Protein AF-X1CWC0-F1 (afdb_monomer)

Solvent-accessible surface area (backbone atoms only — not comparable to full-atom values): 15020 Å² total; per-residue (Å²): 133,88,81,89,82,87,87,81,95,70,88,80,83,70,76,87,80,69,76,73,34,83,41,38,43,60,78,59,86,70,45,66,45,82,61,30,49,55,42,41,53,57,59,42,48,73,48,59,38,28,31,38,26,42,34,34,35,55,94,54,24,91,80,70,72,45,39,33,43,36,83,41,98,94,49,79,55,44,32,58,56,33,78,77,30,39,86,63,43,45,42,52,50,57,50,41,47,54,52,53,54,31,54,76,51,73,33,68,41,72,41,32,38,38,36,38,33,52,75,50,65,68,63,40,101,91,36,75,96,42,79,83,44,43,68,62,33,53,46,45,49,46,46,76,57,44,45,76,86,34,44,55,28,43,41,55,32,54,77,47,77,70,47,67,56,27,35,56,79,34,37,36,19,36,35,41,32,39,36,53,76,63,86,48,86,57,55,77,40,91,63,44,54,61,50,50,49,50,48,53,53,48,58,72,66,45,74,80,37,49,54,39,56,42,48,63,84,71,81,94,81,80,75,96,65,90,52,88,86,57,51,55,39,71,90,51,74,69,78,85,64,70,91,46,40,75,58,50,55,66,68,45,65,89,64,108

Secondary structure (DSSP, 8-state):
---------------------SSBGGG---EE-TTGGGS-HHHHHHTTEEEEEEEEE-TTHHHHSS-EE-SBTTB----TTSTT--SS-BHHHHHHHHHHHHHHTTT-SPPEEEEEEE-S-SSSTT--SSTTSHHHHHHHHHHHHS-TTTB--HHHHHHTTT-PPBTTTTTT-EEEEEE--SSSTTTTSTTHHHHHHHHHHHHHH-SS---EEE-----SSS-----TTT---TT------STTHHHHHHHS----

Nearest PDB structures (foldseek):
  7wtl-assembly1_CL  TM=4.388E-01  e=8.281E-01  Saccharomyces cerevisiae
  7d5t-assembly1_RJ  TM=3.670E-01  e=5.635E-01  Saccharomyces cerevisiae S288C
  7d4i-assembly1_RJ  TM=3.670E-01  e=5.635E-01  Saccharomyces cerevisiae S288C
  7mq9-assembly1_SI  TM=3.552E-01  e=2.168E+00  Homo sapiens
  2x0f-assembly1_A  TM=4.419E-01  e=5.676E+00  Geobacillus stearothermophilus

Structure (mmCIF, N/CA/C/O backbone):
data_AF-X1CWC0-F1
#
_entry.id   AF-X1CWC0-F1
#
loop_
_atom_site.group_PDB
_atom_site.id
_atom_site.type_symbol
_atom_site.label_atom_id
_atom_site.label_alt_id
_atom_site.label_comp_id
_atom_site.label_asym_id
_atom_site.label_entity_id
_atom_site.label_seq_id
_atom_site.pdbx_PDB_ins_code
_atom_site.Cartn_x
_atom_site.Cartn_y
_atom_site.Cartn_z
_atom_site.occupancy
_atom_site.B_iso_or_equiv
_atom_site.auth_seq_id
_atom_site.auth_comp_i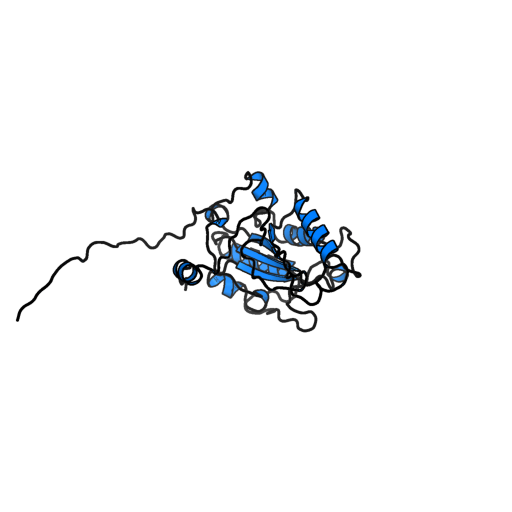d
_atom_site.auth_asym_id
_atom_site.auth_atom_id
_atom_site.pdbx_PDB_model_num
ATOM 1 N N . TYR A 1 1 ? -24.630 -57.799 29.945 1.00 33.66 1 TYR A N 1
ATOM 2 C CA . TYR A 1 1 ? -23.717 -56.648 30.033 1.00 33.66 1 TYR A CA 1
ATOM 3 C C . TYR A 1 1 ? -24.216 -55.625 29.020 1.00 33.66 1 TYR A C 1
ATOM 5 O O . TYR A 1 1 ? -23.945 -55.807 27.847 1.00 33.66 1 TYR A O 1
ATOM 13 N N . ILE A 1 2 ? -25.208 -54.763 29.309 1.00 29.52 2 ILE A N 1
ATOM 14 C CA . ILE A 1 2 ? -25.193 -53.597 30.237 1.00 29.52 2 ILE A CA 1
ATOM 15 C C . ILE A 1 2 ? -23.872 -52.836 30.004 1.00 29.52 2 ILE A C 1
ATOM 17 O O . ILE A 1 2 ? -22.829 -53.422 30.255 1.00 29.52 2 ILE A O 1
ATOM 21 N N . GLU A 1 3 ? -23.839 -51.658 29.371 1.00 27.02 3 GLU A N 1
ATOM 22 C CA . GLU A 1 3 ? -24.457 -50.405 29.834 1.00 27.02 3 GLU A CA 1
ATOM 23 C C . GLU A 1 3 ? -24.885 -49.425 28.726 1.00 27.02 3 GLU A C 1
ATOM 25 O O . GLU A 1 3 ? -24.184 -49.192 27.745 1.00 27.02 3 GLU A O 1
ATOM 30 N N . LYS A 1 4 ? -26.048 -48.803 28.965 1.00 37.16 4 LYS A N 1
ATOM 31 C CA . LYS A 1 4 ? -26.428 -47.476 28.471 1.00 37.16 4 LYS A CA 1
ATOM 32 C C . LYS A 1 4 ? -25.673 -46.426 29.288 1.00 37.16 4 LYS A C 1
ATOM 34 O O . LYS A 1 4 ? -25.770 -46.462 30.509 1.00 37.16 4 LYS A O 1
ATOM 39 N N . LEU A 1 5 ? 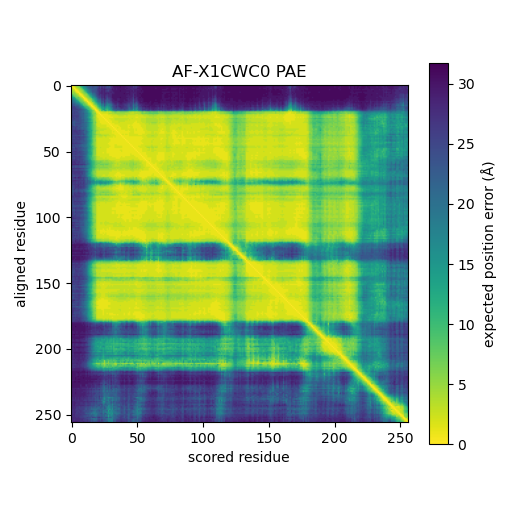-25.110 -45.423 28.620 1.00 29.59 5 LEU A N 1
ATOM 40 C CA . LEU A 1 5 ? -24.940 -44.078 29.172 1.00 29.59 5 LEU A CA 1
ATOM 41 C C . LEU A 1 5 ? -25.423 -43.068 28.124 1.00 29.59 5 LEU A C 1
ATOM 43 O O . LEU A 1 5 ? -24.737 -42.731 27.167 1.00 29.59 5 LEU A O 1
ATOM 47 N N . THR A 1 6 ? -26.671 -42.647 28.297 1.00 35.94 6 THR A N 1
ATOM 48 C CA . THR A 1 6 ? -27.186 -41.341 27.875 1.00 35.94 6 THR A CA 1
ATOM 49 C C . THR A 1 6 ? -26.502 -40.250 28.695 1.00 35.94 6 THR A C 1
ATOM 51 O O . THR A 1 6 ? -26.452 -40.435 29.908 1.00 35.94 6 THR A O 1
ATOM 54 N N . THR A 1 7 ? -26.092 -39.134 28.078 1.00 31.48 7 THR A N 1
ATOM 55 C CA . THR A 1 7 ? -26.542 -37.751 28.387 1.00 31.48 7 THR A CA 1
ATOM 56 C C . THR A 1 7 ? -25.657 -36.672 27.732 1.00 31.48 7 THR A C 1
ATOM 58 O O . THR A 1 7 ? -24.464 -36.867 27.530 1.00 31.48 7 THR A O 1
ATOM 61 N N . TYR A 1 8 ? -26.293 -35.516 27.484 1.00 32.53 8 TYR A N 1
ATOM 62 C CA . TYR A 1 8 ? -25.747 -34.189 27.147 1.00 32.53 8 TYR A CA 1
ATOM 63 C C . TYR A 1 8 ? -25.406 -33.876 25.681 1.00 32.53 8 TYR A C 1
ATOM 65 O O . TYR A 1 8 ? -24.299 -33.468 25.351 1.00 32.53 8 TYR A O 1
ATOM 73 N N . GLU A 1 9 ? -26.426 -33.901 24.819 1.00 33.22 9 GLU A N 1
ATOM 74 C CA . GLU A 1 9 ? -26.537 -32.892 23.756 1.00 33.22 9 GLU A CA 1
ATOM 75 C C . GLU A 1 9 ? -27.179 -31.634 24.361 1.00 33.22 9 GLU A C 1
ATOM 77 O O . GLU A 1 9 ? -28.393 -31.446 24.317 1.00 33.22 9 GLU A O 1
ATOM 82 N N . SER A 1 10 ? -26.369 -30.802 25.016 1.00 35.31 10 SER A N 1
ATOM 83 C CA . SER A 1 10 ? -26.762 -29.449 25.414 1.00 35.31 10 SER A CA 1
ATOM 84 C C . SER A 1 10 ? -26.047 -28.448 24.515 1.00 35.31 10 SER A C 1
ATOM 86 O O . SER A 1 10 ? -24.828 -28.321 24.582 1.00 35.31 10 SER A O 1
ATOM 88 N N . GLU A 1 11 ? -26.837 -27.786 23.673 1.00 41.62 11 GLU A N 1
ATOM 89 C CA . GLU A 1 11 ? -26.695 -26.382 23.275 1.00 41.62 11 GLU A CA 1
ATOM 90 C C . GLU A 1 11 ? -25.263 -25.842 23.150 1.00 41.62 11 GLU A C 1
ATOM 92 O O . GLU A 1 11 ? -24.751 -25.161 24.032 1.00 41.62 11 GLU A O 1
ATOM 97 N N . ILE A 1 12 ? -24.661 -26.035 21.978 1.00 41.16 12 ILE A N 1
ATOM 98 C CA . ILE A 1 12 ? -23.726 -25.044 21.439 1.00 41.16 12 ILE A CA 1
ATOM 99 C C . ILE A 1 12 ? -24.244 -24.662 20.054 1.00 41.16 12 ILE A C 1
ATOM 101 O O . ILE A 1 12 ? -23.707 -25.053 19.021 1.00 41.16 12 ILE A O 1
ATOM 105 N N . SER A 1 13 ? -25.338 -23.896 20.027 1.00 38.41 13 SER A N 1
ATOM 106 C CA . SER A 1 13 ? -25.612 -23.020 18.889 1.00 38.41 13 SER A CA 1
ATOM 107 C C . SER A 1 13 ? -24.738 -21.773 19.043 1.00 38.41 13 SER A C 1
ATOM 109 O O . SER A 1 13 ? -25.221 -20.676 19.330 1.00 38.41 13 SER A O 1
ATOM 111 N N . GLU A 1 14 ? -23.424 -21.933 18.909 1.00 39.78 14 GLU A N 1
ATOM 112 C CA . GLU A 1 14 ? -22.564 -20.777 18.691 1.00 39.78 14 GLU A CA 1
ATOM 113 C C . GLU A 1 14 ? -22.851 -20.275 17.279 1.00 39.78 14 GLU A C 1
ATOM 115 O O . GLU A 1 14 ? -22.466 -20.876 16.277 1.00 39.78 14 GLU A O 1
ATOM 120 N N . ASN A 1 15 ? -23.594 -19.174 17.202 1.00 37.44 15 ASN A N 1
ATOM 121 C CA . ASN A 1 15 ? -23.673 -18.346 16.011 1.00 37.44 15 ASN A CA 1
ATOM 122 C C . ASN A 1 15 ? -22.242 -17.955 15.607 1.00 37.44 15 ASN A C 1
ATOM 124 O O . ASN A 1 15 ? -21.682 -16.984 16.107 1.00 37.44 15 ASN A O 1
ATOM 128 N N . PHE A 1 16 ? -21.636 -18.705 14.684 1.00 39.12 16 PHE A N 1
ATOM 129 C CA . PHE A 1 16 ? -20.283 -18.478 14.156 1.00 39.12 16 PHE A CA 1
ATOM 130 C C . PHE A 1 16 ? -20.164 -17.215 13.268 1.00 39.12 16 PHE A C 1
ATOM 132 O O . PHE A 1 16 ? -19.252 -17.115 12.440 1.00 39.12 16 PHE A O 1
ATOM 139 N N . THR A 1 17 ? -21.035 -16.222 13.447 1.00 44.09 17 THR A N 1
ATOM 140 C CA . THR A 1 17 ? -21.115 -14.983 12.659 1.00 44.09 17 THR A CA 1
ATOM 141 C C . THR A 1 17 ? -20.376 -13.804 13.284 1.00 44.09 17 THR A C 1
ATOM 143 O O . THR A 1 17 ? -20.778 -12.669 13.069 1.00 44.09 17 THR A O 1
ATOM 146 N N . ASP A 1 18 ? -19.299 -14.030 14.035 1.00 47.88 18 ASP A N 1
ATOM 147 C CA . ASP A 1 18 ? -18.553 -12.925 14.643 1.00 47.88 18 ASP A CA 1
ATOM 148 C C . ASP A 1 18 ? -17.174 -12.773 13.994 1.00 47.88 18 ASP A C 1
ATOM 150 O O . ASP A 1 18 ? -16.126 -13.130 14.536 1.00 47.88 18 ASP A O 1
ATOM 154 N N . LEU A 1 19 ? -17.176 -12.258 12.759 1.00 54.31 19 LEU A N 1
ATOM 155 C CA . LEU A 1 19 ? -16.053 -11.429 12.336 1.00 54.31 19 LEU A CA 1
ATOM 156 C C . LEU A 1 19 ? -16.000 -10.299 13.362 1.00 54.31 19 LEU A C 1
ATOM 158 O O . LEU A 1 19 ? -16.943 -9.515 13.443 1.00 54.31 19 LEU A O 1
ATOM 162 N N . ARG A 1 20 ? -14.930 -10.241 14.157 1.00 73.00 20 ARG A N 1
ATOM 163 C CA . ARG A 1 20 ? -14.715 -9.163 15.123 1.00 73.00 20 ARG A CA 1
ATOM 164 C C . ARG A 1 20 ? -14.430 -7.876 14.354 1.00 73.00 20 ARG A C 1
ATOM 166 O O . ARG A 1 20 ? -13.290 -7.470 14.187 1.00 73.00 20 ARG A O 1
ATOM 173 N N . TRP A 1 21 ? -15.475 -7.279 13.808 1.00 86.69 21 TRP A N 1
ATOM 174 C CA . TRP A 1 21 ? -15.420 -5.990 13.136 1.00 86.69 21 TRP A CA 1
ATOM 175 C C . TRP A 1 21 ? -15.269 -4.865 14.163 1.00 86.69 21 TRP A C 1
ATOM 177 O O . TRP A 1 21 ? -14.690 -3.834 13.857 1.00 86.69 21 TRP A O 1
ATOM 187 N N . ASP A 1 22 ? -15.722 -5.089 15.395 1.00 92.00 22 ASP A N 1
ATOM 188 C CA . ASP A 1 22 ? -15.762 -4.077 16.453 1.00 92.00 22 ASP A CA 1
ATOM 189 C C . ASP A 1 22 ? -14.511 -4.058 17.349 1.00 92.00 22 ASP A C 1
ATOM 191 O O . ASP A 1 22 ? -14.461 -3.309 18.320 1.00 92.00 22 ASP A O 1
ATOM 195 N N . ILE A 1 23 ? -13.478 -4.857 17.043 1.00 87.94 23 ILE A N 1
ATOM 196 C CA . ILE A 1 23 ? -12.181 -4.725 17.727 1.00 87.94 23 ILE A CA 1
ATOM 197 C C . ILE A 1 23 ? -11.348 -3.617 17.077 1.00 87.94 23 ILE A C 1
ATOM 199 O O . ILE A 1 23 ? -11.413 -3.452 15.854 1.00 87.94 23 ILE A O 1
ATOM 203 N N . PRO A 1 24 ? -10.521 -2.898 17.856 1.00 91.00 24 PRO A N 1
ATOM 204 C CA . PRO A 1 24 ? -9.524 -1.985 17.313 1.00 91.00 24 PRO A CA 1
ATOM 205 C C . PRO A 1 24 ? -8.611 -2.686 16.303 1.00 91.00 24 PRO A C 1
ATOM 207 O O . PRO A 1 24 ? -8.166 -3.810 16.536 1.00 91.00 24 PRO A O 1
ATOM 210 N N . TYR A 1 25 ? -8.278 -2.007 15.207 1.00 88.69 25 TYR A N 1
ATOM 211 C CA . TYR A 1 25 ? -7.492 -2.575 14.109 1.00 88.69 25 TYR A CA 1
ATOM 212 C C . TYR A 1 25 ? -6.152 -3.178 14.554 1.00 88.69 25 TYR A C 1
ATOM 214 O O . TYR A 1 25 ? -5.796 -4.270 14.122 1.00 88.69 25 TYR A O 1
ATOM 222 N N . HIS A 1 26 ? -5.446 -2.523 15.480 1.00 84.88 26 HIS A N 1
ATOM 223 C CA . HIS A 1 26 ? -4.173 -3.017 16.024 1.00 84.88 26 HIS A CA 1
ATOM 224 C C . HIS A 1 26 ? -4.287 -4.328 16.826 1.00 84.88 26 HIS A C 1
ATOM 226 O O . HIS A 1 26 ? -3.272 -4.943 17.137 1.00 84.88 26 HIS A O 1
ATOM 232 N N . GLN A 1 27 ? -5.505 -4.746 17.186 1.00 84.00 27 GLN A N 1
ATOM 233 C CA . GLN A 1 27 ? -5.792 -6.000 17.893 1.00 84.00 27 GLN A CA 1
ATOM 234 C C . GLN A 1 27 ? -6.318 -7.092 16.952 1.00 84.00 27 GLN A C 1
ATOM 236 O O . GLN A 1 27 ? -6.540 -8.225 17.381 1.00 84.00 27 GLN A O 1
ATOM 241 N N . ALA A 1 28 ? -6.561 -6.757 15.682 1.00 83.81 28 ALA A N 1
ATOM 242 C CA . ALA A 1 28 ? -7.048 -7.687 14.679 1.00 83.81 28 ALA A CA 1
ATOM 243 C C . ALA A 1 28 ? -5.895 -8.442 14.006 1.00 83.81 28 ALA A C 1
ATOM 245 O O . ALA A 1 28 ? -4.794 -7.922 13.836 1.00 83.81 28 ALA A O 1
ATOM 246 N N . PHE A 1 29 ? -6.171 -9.674 13.577 1.00 83.88 29 PHE A N 1
ATOM 247 C CA . PHE A 1 29 ? -5.222 -10.505 12.839 1.00 83.88 29 PHE A CA 1
ATOM 248 C C . PHE A 1 29 ? -5.705 -10.716 11.409 1.00 83.88 29 PHE A C 1
ATOM 250 O O . PHE A 1 29 ? -6.838 -11.139 11.179 1.00 83.88 29 PHE A O 1
ATOM 257 N N . PHE A 1 30 ? -4.809 -10.488 10.453 1.00 83.69 30 PHE A N 1
ATOM 258 C CA . PHE A 1 30 ? -5.082 -10.626 9.028 1.00 83.69 30 PHE A CA 1
ATOM 259 C C . PHE A 1 30 ? -4.106 -11.605 8.375 1.00 83.69 30 PHE A C 1
ATOM 261 O O . PHE A 1 30 ? -2.935 -11.670 8.753 1.00 83.69 30 PHE A O 1
ATOM 268 N N . LYS A 1 31 ? -4.582 -12.354 7.372 1.00 83.81 31 LYS A N 1
ATOM 269 C CA . LYS A 1 31 ? -3.704 -13.128 6.485 1.00 83.81 31 LYS A CA 1
ATOM 270 C C . LYS A 1 31 ? -2.845 -12.156 5.675 1.00 83.81 31 LYS A C 1
ATOM 272 O O . LYS A 1 31 ? -3.381 -11.197 5.108 1.00 83.81 31 LYS A O 1
ATOM 277 N N . THR A 1 32 ? -1.550 -12.435 5.586 1.00 86.75 32 THR A N 1
ATOM 278 C CA . THR A 1 32 ? -0.583 -11.629 4.834 1.00 86.75 32 THR A CA 1
ATOM 279 C C . THR A 1 32 ? 0.101 -12.455 3.744 1.00 86.75 32 THR A C 1
ATOM 281 O O . THR A 1 32 ? 0.117 -13.686 3.809 1.00 86.75 32 THR A O 1
ATOM 284 N N . 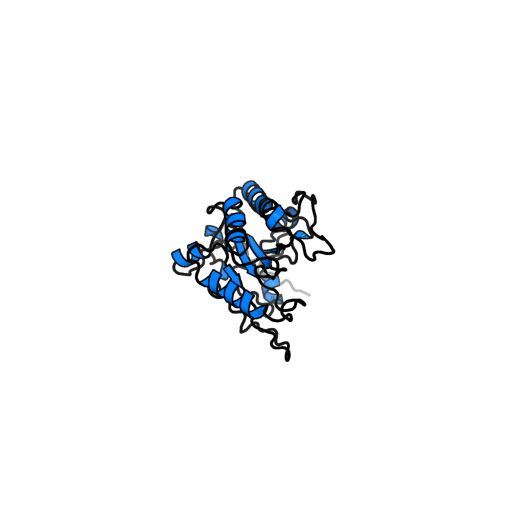SER A 1 33 ? 0.645 -11.788 2.727 1.00 87.31 33 SER A N 1
ATOM 285 C CA . SER A 1 33 ? 1.389 -12.420 1.637 1.00 87.31 33 SER A CA 1
ATOM 286 C C . SER A 1 33 ? 2.670 -11.646 1.335 1.00 87.31 33 SER A C 1
ATOM 288 O O . SER A 1 33 ? 2.649 -10.421 1.253 1.00 87.31 33 SER A O 1
ATOM 290 N N . HIS A 1 34 ? 3.769 -12.381 1.169 1.00 86.62 34 HIS A N 1
ATOM 291 C CA . HIS A 1 34 ? 5.097 -11.838 0.883 1.00 86.62 34 HIS A CA 1
ATOM 292 C C . HIS A 1 34 ? 5.343 -11.762 -0.627 1.00 86.62 34 HIS A C 1
ATOM 294 O O . HIS A 1 34 ? 5.009 -12.716 -1.346 1.00 86.62 34 HIS A O 1
ATOM 300 N N . ASN A 1 35 ? 5.927 -10.656 -1.091 1.00 90.88 35 ASN A N 1
ATOM 301 C CA . ASN A 1 35 ? 6.077 -10.301 -2.508 1.00 90.88 35 ASN A CA 1
ATOM 302 C C . ASN A 1 35 ? 4.760 -10.487 -3.277 1.00 90.88 35 ASN A C 1
ATOM 304 O O . ASN A 1 35 ? 4.690 -11.225 -4.260 1.00 90.88 35 ASN A O 1
ATOM 308 N N . SER A 1 36 ? 3.677 -9.873 -2.796 1.00 95.81 36 SER A N 1
ATOM 309 C CA . SER A 1 36 ? 2.316 -10.166 -3.273 1.00 95.81 36 SER A CA 1
ATOM 310 C C . SER A 1 36 ? 2.138 -9.958 -4.782 1.00 95.81 36 SER A C 1
ATOM 312 O O . SER A 1 36 ? 1.325 -10.647 -5.401 1.00 95.81 36 SER A O 1
ATOM 314 N N . PHE A 1 37 ? 2.916 -9.048 -5.371 1.00 95.75 37 PHE A N 1
ATOM 315 C CA . PHE A 1 37 ? 2.944 -8.710 -6.798 1.00 95.75 37 PHE A CA 1
ATOM 316 C C . PHE A 1 37 ? 3.396 -9.855 -7.722 1.00 95.75 37 PHE A C 1
ATOM 318 O O . PHE A 1 37 ? 3.119 -9.811 -8.920 1.00 95.75 37 PHE A O 1
ATOM 325 N N . ASN A 1 38 ? 4.033 -10.912 -7.203 1.00 95.31 38 ASN A N 1
ATOM 326 C CA . ASN A 1 38 ? 4.429 -12.086 -7.998 1.00 95.31 38 ASN A CA 1
ATOM 327 C C . ASN A 1 38 ? 3.282 -13.081 -8.262 1.00 95.31 38 ASN A C 1
ATOM 329 O O . ASN A 1 38 ? 3.471 -14.121 -8.896 1.00 95.31 38 ASN A O 1
ATOM 333 N N . LYS A 1 39 ? 2.081 -12.783 -7.759 1.00 94.69 39 LYS A N 1
ATOM 334 C CA . LYS A 1 39 ? 0.858 -13.582 -7.898 1.00 94.69 39 LYS A CA 1
ATOM 335 C C . LYS A 1 39 ? -0.313 -12.673 -8.261 1.00 94.69 39 LYS A C 1
ATOM 337 O O . LYS A 1 39 ? -0.234 -11.451 -8.176 1.00 94.69 39 LYS A O 1
ATOM 342 N N . SER A 1 40 ? -1.448 -13.279 -8.603 1.00 96.88 40 SER A N 1
ATOM 343 C CA . SER A 1 40 ? -2.709 -12.543 -8.744 1.00 96.88 40 SER A CA 1
ATOM 344 C C . SER A 1 40 ? -3.104 -11.876 -7.425 1.00 96.88 40 SER A C 1
ATOM 346 O O . SER A 1 40 ? -3.343 -12.554 -6.420 1.00 96.88 40 SER A O 1
ATOM 348 N N . ILE A 1 41 ? -3.218 -10.551 -7.430 1.00 98.06 41 ILE A N 1
ATOM 349 C CA . ILE A 1 41 ? -3.664 -9.770 -6.271 1.00 98.06 41 ILE A CA 1
ATOM 350 C C . ILE A 1 41 ? -5.145 -10.023 -5.997 1.00 98.06 41 ILE A C 1
ATOM 352 O O . ILE A 1 41 ? -5.527 -10.303 -4.861 1.00 98.06 41 ILE A O 1
ATOM 356 N N . ARG A 1 42 ? -5.974 -10.050 -7.047 1.00 97.56 42 ARG A N 1
ATOM 357 C CA . ARG A 1 42 ? -7.411 -10.350 -6.939 1.00 97.56 42 ARG A CA 1
ATOM 358 C C . ARG A 1 42 ? -7.666 -11.711 -6.301 1.00 97.56 42 ARG A C 1
ATOM 360 O O . ARG A 1 42 ? -8.483 -11.810 -5.389 1.00 97.56 42 ARG A O 1
ATOM 367 N N . LYS A 1 43 ? -6.942 -12.761 -6.711 1.00 96.00 43 LYS A N 1
ATOM 368 C CA . LYS A 1 43 ? -7.070 -14.078 -6.065 1.00 96.00 43 LYS A CA 1
ATOM 369 C C . LYS A 1 43 ? -6.681 -14.008 -4.592 1.00 96.00 43 LYS A C 1
ATOM 371 O O . LYS A 1 43 ? -7.419 -14.543 -3.775 1.00 96.00 43 LYS A O 1
ATOM 376 N N . GLN A 1 44 ? -5.583 -13.346 -4.233 1.00 95.31 44 GLN A N 1
ATOM 377 C CA . GLN A 1 44 ? -5.181 -13.204 -2.827 1.00 95.31 44 GLN A CA 1
ATOM 378 C C . GLN A 1 44 ? -6.277 -12.519 -1.993 1.00 95.31 44 GLN A C 1
ATOM 380 O O . GLN A 1 44 ? -6.697 -13.057 -0.966 1.00 95.31 44 GLN A O 1
ATOM 385 N N . LEU A 1 45 ? -6.806 -11.391 -2.472 1.00 95.56 45 LEU A N 1
ATOM 386 C CA . LEU A 1 45 ? -7.865 -10.637 -1.796 1.00 95.56 45 LEU A CA 1
ATOM 387 C C . LEU A 1 45 ? -9.171 -11.442 -1.670 1.00 95.56 45 LEU A C 1
ATOM 389 O O . LEU A 1 45 ? -9.787 -11.447 -0.597 1.00 95.56 45 LEU A O 1
ATOM 393 N N . ASN A 1 46 ? -9.544 -12.190 -2.714 1.00 95.00 46 ASN A N 1
ATOM 394 C CA . ASN A 1 46 ? -10.718 -13.070 -2.720 1.00 95.00 46 ASN A CA 1
ATOM 395 C C . ASN A 1 46 ? -10.601 -14.239 -1.723 1.00 95.00 46 ASN A C 1
ATOM 397 O O . ASN A 1 46 ? -11.618 -14.677 -1.197 1.00 95.00 46 ASN A O 1
ATOM 401 N N . HIS A 1 47 ? -9.386 -14.700 -1.401 1.00 89.12 47 HIS A N 1
ATOM 402 C CA . HIS A 1 47 ? -9.133 -15.732 -0.374 1.00 89.12 47 HIS A CA 1
ATOM 403 C C . HIS A 1 47 ? -8.896 -15.144 1.036 1.00 89.12 47 HIS A C 1
ATOM 405 O O . HIS A 1 47 ? -8.388 -15.807 1.952 1.00 89.12 47 HIS A O 1
ATOM 411 N N . GLY A 1 48 ? -9.247 -13.868 1.228 1.00 86.75 48 GLY A N 1
ATOM 412 C CA . GLY A 1 48 ? -9.210 -13.201 2.526 1.00 86.75 48 GLY A CA 1
ATOM 413 C C . GLY A 1 48 ? -7.830 -12.707 2.962 1.00 86.75 48 GLY A C 1
ATOM 414 O O . GLY A 1 48 ? -7.665 -12.378 4.136 1.00 86.75 48 GLY A O 1
ATOM 415 N N . VAL A 1 49 ? -6.843 -12.636 2.060 1.00 91.50 49 VAL A N 1
ATOM 416 C CA . VAL A 1 49 ? -5.598 -11.898 2.333 1.00 91.50 49 VAL A CA 1
ATOM 417 C C . VAL A 1 49 ? -5.938 -10.419 2.480 1.00 91.50 49 VAL A C 1
ATOM 419 O O . VAL A 1 49 ? -6.696 -9.863 1.683 1.00 91.50 49 VAL A O 1
ATOM 422 N N . ARG A 1 50 ? -5.419 -9.792 3.534 1.00 95.44 50 ARG A N 1
ATOM 423 C CA . ARG A 1 50 ? -5.585 -8.356 3.798 1.00 95.44 50 ARG A CA 1
ATOM 424 C C . ARG A 1 50 ? -4.272 -7.649 4.105 1.00 95.44 50 ARG A C 1
ATOM 426 O O . ARG A 1 50 ? -4.274 -6.433 4.110 1.00 95.44 50 ARG A O 1
ATOM 433 N N . GLY A 1 51 ? -3.165 -8.370 4.286 1.00 93.69 51 GLY A N 1
ATOM 434 C CA . GLY A 1 51 ? -1.821 -7.796 4.194 1.00 93.69 51 GLY A CA 1
ATOM 435 C C . GLY A 1 51 ? -1.168 -8.152 2.863 1.00 93.69 51 GLY A C 1
ATOM 436 O O . GLY A 1 51 ? -0.940 -9.331 2.596 1.00 93.69 51 GLY A O 1
ATOM 437 N N . LEU A 1 52 ? -0.871 -7.151 2.046 1.00 96.44 52 LEU A N 1
ATOM 438 C CA . LEU A 1 52 ? -0.152 -7.292 0.782 1.00 96.44 52 LEU A CA 1
ATOM 439 C C . LEU A 1 52 ? 1.192 -6.579 0.861 1.00 96.44 52 LEU A C 1
ATOM 441 O O . LEU A 1 52 ? 1.344 -5.648 1.642 1.00 96.44 52 LEU A O 1
ATOM 445 N N . GLU A 1 53 ? 2.134 -6.981 0.024 1.00 94.88 53 GLU A N 1
ATOM 446 C CA . GLU A 1 53 ? 3.468 -6.388 -0.060 1.00 94.88 53 GLU A CA 1
ATOM 447 C C . GLU A 1 53 ? 3.815 -6.056 -1.505 1.00 94.88 53 GLU A C 1
ATOM 449 O O . GLU A 1 53 ? 3.700 -6.938 -2.364 1.00 94.88 53 GLU A O 1
ATOM 454 N N . TYR A 1 54 ? 4.234 -4.811 -1.744 1.00 94.81 54 TYR A N 1
ATOM 455 C CA . TYR A 1 54 ? 4.797 -4.318 -2.998 1.00 94.81 54 TYR A CA 1
ATOM 456 C C . TYR A 1 54 ? 6.229 -3.842 -2.783 1.00 94.81 54 TYR A C 1
ATOM 458 O O . TYR A 1 54 ? 6.476 -2.924 -2.004 1.00 94.81 54 TYR A O 1
ATOM 466 N N . ASP A 1 55 ? 7.141 -4.431 -3.543 1.00 91.06 55 ASP A N 1
ATOM 467 C CA . ASP A 1 55 ? 8.515 -3.971 -3.657 1.00 91.06 55 ASP A CA 1
ATOM 468 C C . ASP A 1 55 ? 8.545 -2.898 -4.731 1.00 91.06 55 ASP A C 1
ATOM 470 O O . ASP A 1 55 ? 8.107 -3.151 -5.857 1.00 91.06 55 ASP A O 1
ATOM 474 N N . ILE A 1 56 ? 9.015 -1.704 -4.379 1.00 89.75 56 ILE A N 1
ATOM 475 C CA . ILE A 1 56 ? 9.039 -0.579 -5.305 1.00 89.75 56 ILE A CA 1
ATOM 476 C C . ILE A 1 56 ? 10.451 -0.094 -5.594 1.00 89.75 56 ILE A C 1
ATOM 478 O O . ILE A 1 56 ? 11.335 -0.076 -4.729 1.00 89.75 56 ILE A O 1
ATOM 482 N N . HIS A 1 57 ? 10.602 0.351 -6.831 1.00 86.38 57 HIS A N 1
ATOM 483 C CA . HIS A 1 57 ? 11.824 0.853 -7.419 1.00 86.38 57 HIS A CA 1
ATOM 484 C C . HIS A 1 57 ? 11.601 2.236 -8.024 1.00 86.38 57 HIS A C 1
ATOM 486 O O . HIS A 1 57 ? 10.524 2.535 -8.546 1.00 86.38 57 HIS A O 1
ATOM 492 N N . ASP A 1 58 ? 12.629 3.079 -7.974 1.00 81.62 58 ASP A N 1
ATOM 493 C CA . ASP A 1 58 ? 12.611 4.435 -8.532 1.00 81.62 58 ASP A CA 1
ATOM 494 C C . ASP A 1 58 ? 13.563 4.598 -9.728 1.00 81.62 58 ASP A C 1
ATOM 496 O O . ASP A 1 58 ? 13.738 5.704 -10.235 1.00 81.62 58 ASP A O 1
ATOM 500 N N . ASN A 1 59 ? 14.127 3.498 -10.243 1.00 80.88 59 ASN A N 1
ATOM 501 C CA . ASN A 1 59 ? 15.164 3.517 -11.281 1.00 80.88 59 ASN A CA 1
ATOM 502 C C . ASN A 1 59 ? 14.804 4.354 -12.528 1.00 80.88 59 ASN A C 1
ATOM 504 O O . ASN A 1 59 ? 15.693 4.925 -13.156 1.00 80.88 59 ASN A O 1
ATOM 508 N N . ARG A 1 60 ? 13.516 4.431 -12.893 1.00 85.25 60 ARG A N 1
ATOM 509 C CA . ARG A 1 60 ? 13.008 5.170 -14.065 1.00 85.25 60 ARG A CA 1
ATOM 510 C C . ARG A 1 60 ? 12.114 6.355 -13.709 1.00 85.25 60 ARG A C 1
ATOM 512 O O . ARG A 1 60 ? 11.434 6.909 -14.576 1.00 85.25 60 ARG A O 1
ATOM 519 N N . ILE A 1 61 ? 12.103 6.781 -12.448 1.00 83.06 61 ILE A N 1
ATOM 520 C CA . ILE A 1 61 ? 11.154 7.779 -11.941 1.00 83.06 61 ILE A CA 1
ATOM 521 C C . ILE A 1 61 ? 11.232 9.123 -12.682 1.00 83.06 61 ILE A C 1
ATOM 523 O O . ILE A 1 61 ? 10.223 9.808 -12.814 1.00 83.06 61 ILE A O 1
ATOM 527 N N . GLN A 1 62 ? 12.388 9.498 -13.240 1.00 81.94 62 GLN A N 1
ATOM 528 C CA . GLN A 1 62 ? 12.521 10.730 -14.034 1.00 81.94 62 GLN A CA 1
ATOM 529 C C . GLN A 1 62 ? 11.728 10.667 -15.350 1.00 81.94 62 GLN A C 1
ATOM 531 O O . GLN A 1 62 ? 11.217 11.677 -15.836 1.00 81.94 62 GLN A O 1
ATOM 536 N N . GLU A 1 63 ? 11.611 9.469 -15.920 1.00 87.06 63 GLU A N 1
ATOM 537 C CA . GLU A 1 63 ? 10.994 9.207 -17.218 1.00 87.06 63 GLU A CA 1
ATOM 538 C C . GLU A 1 63 ? 9.492 8.976 -17.067 1.00 87.06 63 GLU A C 1
ATOM 540 O O . GLU A 1 63 ? 8.689 9.591 -17.769 1.00 87.06 63 GLU A O 1
ATOM 545 N N . VAL A 1 64 ? 9.117 8.090 -16.138 1.00 90.31 64 VAL A N 1
ATOM 546 C CA . VAL A 1 64 ? 7.728 7.644 -15.961 1.00 90.31 64 VAL A CA 1
ATOM 547 C C . VAL A 1 64 ? 6.984 8.437 -14.890 1.00 90.31 64 VAL A C 1
ATOM 549 O O . VAL A 1 64 ? 5.758 8.394 -14.841 1.00 90.31 64 VAL A O 1
ATOM 552 N N . LYS A 1 65 ? 7.706 9.209 -14.064 1.00 88.81 65 LYS A N 1
ATOM 553 C CA . LYS A 1 65 ? 7.168 9.969 -12.922 1.00 88.81 65 LYS A CA 1
ATOM 554 C C . LYS A 1 65 ? 6.397 9.088 -11.939 1.00 88.81 65 LYS A C 1
ATOM 556 O O . LYS A 1 65 ? 5.556 9.581 -11.202 1.00 88.81 65 LYS A O 1
ATOM 561 N N . ASP A 1 66 ? 6.683 7.804 -11.891 1.00 92.00 66 ASP A N 1
ATOM 562 C CA . ASP A 1 66 ? 6.034 6.837 -11.014 1.00 92.00 66 ASP A CA 1
ATOM 563 C C . ASP A 1 66 ? 7.095 5.866 -10.490 1.00 92.00 66 ASP A C 1
ATOM 565 O O . ASP A 1 66 ? 8.234 5.862 -10.967 1.00 92.00 66 ASP A O 1
ATOM 569 N N . PHE A 1 67 ? 6.715 5.068 -9.505 1.00 91.12 67 PHE A N 1
ATOM 570 C CA . PHE A 1 67 ? 7.501 3.947 -9.026 1.00 91.12 67 PHE A CA 1
ATOM 571 C C . PHE A 1 67 ? 7.121 2.690 -9.801 1.00 91.12 67 PHE A C 1
ATOM 573 O O . PHE A 1 67 ? 5.986 2.544 -10.254 1.00 91.12 67 PHE A O 1
ATOM 580 N N . GLU A 1 68 ? 8.069 1.773 -9.941 1.00 93.94 68 GLU A N 1
ATOM 581 C CA . GLU A 1 68 ? 7.847 0.485 -10.590 1.00 93.94 68 GLU A CA 1
ATOM 582 C C . GLU A 1 68 ? 7.808 -0.640 -9.543 1.00 93.94 68 GLU A C 1
ATOM 584 O O . GLU A 1 68 ? 8.588 -0.630 -8.594 1.00 93.94 68 GLU A O 1
ATOM 589 N N . VAL A 1 69 ? 6.893 -1.601 -9.701 1.00 95.44 69 VAL A N 1
ATOM 590 C CA . VAL A 1 69 ? 6.661 -2.714 -8.768 1.00 95.44 69 VAL A CA 1
ATOM 591 C C . VAL A 1 69 ? 7.331 -3.990 -9.277 1.00 95.44 69 VAL A C 1
ATOM 593 O O . VAL A 1 69 ? 6.882 -4.562 -10.272 1.00 95.44 69 VAL A O 1
ATOM 596 N N . TYR A 1 70 ? 8.386 -4.451 -8.604 1.00 93.12 70 TYR A N 1
ATOM 597 C CA . TYR A 1 70 ? 9.075 -5.727 -8.858 1.00 93.12 70 TYR A CA 1
ATOM 598 C C . TYR A 1 70 ? 10.116 -6.017 -7.763 1.00 93.12 70 TYR A C 1
ATOM 600 O O . TYR A 1 70 ? 10.471 -5.130 -7.001 1.00 93.12 70 TYR A O 1
ATOM 608 N N . HIS A 1 71 ? 10.640 -7.246 -7.689 1.00 88.38 71 HIS A N 1
ATOM 609 C CA . HIS A 1 71 ? 11.577 -7.639 -6.627 1.00 88.38 71 HIS A CA 1
ATOM 610 C C . HIS A 1 71 ? 13.040 -7.238 -6.893 1.00 88.38 71 HIS A C 1
ATOM 612 O O . HIS A 1 71 ? 13.743 -6.798 -5.981 1.00 88.38 71 HIS A O 1
ATOM 618 N N . LEU A 1 72 ? 13.547 -7.466 -8.116 1.00 82.56 72 LEU A N 1
ATOM 619 C CA . LEU A 1 72 ? 14.941 -7.187 -8.490 1.00 82.56 72 LEU A CA 1
ATOM 620 C C . LEU A 1 72 ? 15.056 -6.583 -9.903 1.00 82.56 72 LEU A C 1
ATOM 622 O O . LEU A 1 72 ? 14.501 -7.150 -10.843 1.00 82.56 72 LEU A O 1
ATOM 626 N N . PRO A 1 73 ? 15.901 -5.553 -10.125 1.00 72.25 73 PRO A N 1
ATOM 627 C CA . PRO A 1 73 ? 16.009 -4.873 -11.427 1.00 72.25 73 PRO A CA 1
ATOM 628 C C . PRO A 1 73 ? 16.416 -5.771 -12.602 1.00 72.25 73 PRO A C 1
ATOM 630 O O . PRO A 1 73 ? 16.106 -5.494 -13.755 1.00 72.25 73 PRO A O 1
ATOM 633 N N . ARG A 1 74 ? 17.139 -6.864 -12.328 1.00 76.38 74 ARG A N 1
ATOM 634 C CA . ARG A 1 74 ? 17.596 -7.814 -13.359 1.00 76.38 74 ARG A CA 1
ATOM 635 C C . ARG A 1 74 ? 16.595 -8.933 -13.647 1.00 76.38 74 ARG A C 1
ATOM 637 O O . ARG A 1 74 ? 16.827 -9.721 -14.560 1.00 76.38 74 ARG A O 1
ATOM 644 N N . HIS A 1 75 ? 15.527 -9.036 -12.860 1.00 79.25 75 HIS A N 1
ATOM 645 C CA . HIS A 1 75 ? 14.513 -10.070 -12.995 1.00 79.25 75 HIS A CA 1
ATOM 646 C C . HIS A 1 75 ? 13.157 -9.523 -12.548 1.00 79.25 75 HIS A C 1
ATOM 648 O O . HIS A 1 75 ? 12.797 -9.619 -11.377 1.00 79.25 75 HIS A O 1
ATOM 654 N N . VAL A 1 76 ? 12.423 -8.947 -13.501 1.00 84.44 76 VAL A N 1
ATOM 655 C CA . VAL A 1 76 ? 11.048 -8.494 -13.280 1.00 84.44 76 VAL A CA 1
ATOM 656 C C . VAL A 1 76 ? 10.162 -9.726 -13.098 1.00 84.44 76 VAL A C 1
ATOM 658 O O . VAL A 1 76 ? 9.887 -10.451 -14.052 1.00 84.44 76 VAL A O 1
ATOM 661 N N . ASP A 1 77 ? 9.755 -9.972 -11.857 1.00 90.75 77 ASP A N 1
ATOM 662 C CA . ASP A 1 77 ? 8.968 -11.125 -11.405 1.00 90.75 77 ASP A CA 1
ATOM 663 C C . ASP A 1 77 ? 7.511 -10.768 -11.069 1.00 90.75 77 ASP A C 1
ATOM 665 O O . ASP A 1 77 ? 6.744 -11.614 -10.602 1.00 90.75 77 ASP A O 1
ATOM 669 N N . ALA A 1 78 ? 7.110 -9.523 -11.335 1.00 94.75 78 ALA A N 1
ATOM 670 C CA . ALA A 1 78 ? 5.725 -9.100 -11.237 1.00 94.75 78 ALA A CA 1
ATOM 671 C C . ALA A 1 78 ? 4.837 -9.919 -12.187 1.00 94.75 78 ALA A C 1
ATOM 673 O O . ALA A 1 78 ? 5.133 -10.094 -13.372 1.00 94.75 78 ALA A O 1
ATOM 674 N N . ALA A 1 79 ? 3.716 -10.417 -11.670 1.00 95.50 79 ALA A N 1
ATOM 675 C CA . ALA A 1 79 ? 2.756 -11.218 -12.420 1.00 95.50 79 ALA A CA 1
ATOM 676 C C . ALA A 1 79 ? 1.847 -10.320 -13.278 1.00 95.50 79 ALA A C 1
ATOM 678 O O . ALA A 1 79 ? 0.661 -10.153 -12.990 1.00 95.50 79 ALA A O 1
ATOM 679 N N . ILE A 1 80 ? 2.422 -9.721 -14.319 1.00 96.38 80 ILE A N 1
ATOM 680 C CA . ILE A 1 80 ? 1.765 -8.778 -15.235 1.00 96.38 80 ILE A CA 1
ATOM 681 C C . ILE A 1 80 ? 0.641 -9.460 -16.022 1.00 96.38 80 ILE A C 1
ATOM 683 O O . ILE A 1 80 ? 0.817 -10.566 -16.532 1.00 96.38 80 ILE A O 1
ATOM 687 N N . ASN A 1 81 ? -0.516 -8.797 -16.137 1.00 95.19 81 ASN A N 1
ATOM 688 C CA . ASN A 1 81 ? -1.731 -9.303 -16.799 1.00 95.19 81 ASN A CA 1
ATOM 689 C C . ASN A 1 81 ? -2.268 -10.648 -16.259 1.00 95.19 81 ASN A C 1
ATOM 691 O O . ASN A 1 81 ? -3.135 -11.270 -16.879 1.00 95.19 81 ASN A O 1
ATOM 695 N N . VAL A 1 82 ? -1.792 -11.117 -15.102 1.00 94.94 82 VAL A N 1
ATOM 696 C CA . VAL A 1 82 ? -2.276 -12.357 -14.483 1.00 94.94 82 VAL A CA 1
ATOM 697 C C . VAL A 1 82 ? -3.544 -12.072 -13.686 1.00 94.94 82 VAL A C 1
ATOM 699 O O . VAL A 1 82 ? -3.511 -11.342 -12.699 1.00 94.94 82 VAL A O 1
ATOM 702 N N . ASP A 1 83 ? -4.664 -12.678 -14.095 1.00 93.25 83 ASP A N 1
ATOM 703 C CA . ASP A 1 83 ? -5.960 -12.610 -13.397 1.00 93.25 83 ASP A CA 1
ATOM 704 C C . ASP A 1 83 ? -6.388 -11.169 -13.024 1.00 93.25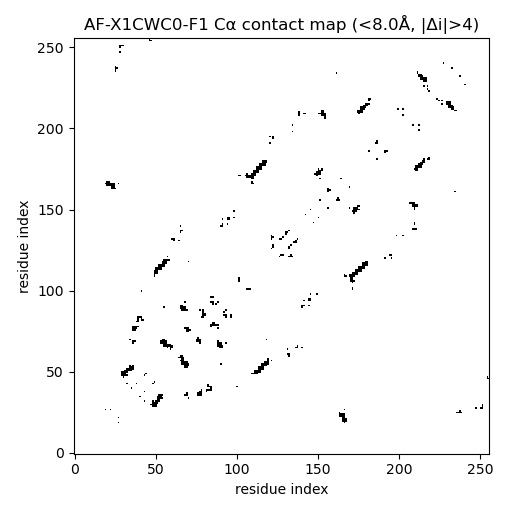 83 ASP A C 1
ATOM 706 O O . ASP A 1 83 ? -6.883 -10.921 -11.921 1.00 93.25 83 ASP A O 1
ATOM 710 N N . GLY A 1 84 ? -6.166 -10.213 -13.932 1.00 91.31 84 GLY A N 1
ATOM 711 C CA . GLY A 1 84 ? -6.528 -8.805 -13.741 1.00 91.31 84 GLY A CA 1
ATOM 712 C C . GLY A 1 84 ? -5.493 -7.952 -13.001 1.00 91.31 84 GLY A C 1
ATOM 713 O O . GLY A 1 84 ? -5.813 -6.821 -12.649 1.00 91.31 84 GLY A O 1
ATOM 714 N N . ASN A 1 85 ? -4.277 -8.457 -12.764 1.00 97.69 85 ASN A N 1
ATOM 715 C CA . ASN A 1 85 ? -3.135 -7.606 -12.418 1.00 97.69 85 ASN A CA 1
ATOM 716 C C . ASN A 1 85 ? -2.823 -6.606 -13.556 1.00 97.69 85 ASN A C 1
ATOM 718 O O . ASN A 1 85 ? -3.145 -6.905 -14.712 1.00 97.69 85 ASN A O 1
ATOM 722 N N . PRO A 1 86 ? -2.168 -5.462 -13.271 1.00 97.81 86 PRO A N 1
ATOM 723 C CA . PRO A 1 86 ? -1.841 -4.462 -14.283 1.00 97.81 86 PRO A CA 1
ATOM 724 C C . PRO A 1 86 ? -0.987 -5.009 -15.426 1.00 97.81 86 PRO A C 1
ATOM 726 O O . PRO A 1 86 ? -0.254 -5.988 -15.267 1.00 97.81 86 PRO A O 1
ATOM 729 N N . GLY A 1 87 ? -1.072 -4.338 -16.577 1.00 97.00 87 GLY A N 1
ATOM 730 C CA . GLY A 1 87 ? -0.273 -4.629 -17.770 1.00 97.00 87 GLY A CA 1
ATOM 731 C C . GLY A 1 87 ? 1.128 -4.011 -17.764 1.00 97.00 87 GLY A C 1
ATOM 732 O O . GLY A 1 87 ? 1.869 -4.190 -18.728 1.00 97.00 87 GLY A O 1
ATOM 733 N N . ASP A 1 88 ? 1.487 -3.304 -16.694 1.00 96.25 88 ASP A N 1
ATOM 734 C CA . ASP A 1 88 ? 2.763 -2.623 -16.508 1.00 96.25 88 ASP A CA 1
ATOM 735 C C . ASP A 1 88 ? 3.196 -2.639 -15.032 1.00 96.25 88 ASP A C 1
ATOM 737 O O . ASP A 1 88 ? 2.539 -3.212 -14.158 1.00 96.25 88 ASP A O 1
ATOM 741 N N . LEU A 1 89 ? 4.359 -2.049 -14.767 1.00 96.69 89 LEU A N 1
ATOM 742 C CA . LEU A 1 89 ? 4.973 -2.023 -13.444 1.00 96.69 89 LEU A CA 1
ATOM 743 C C . LEU A 1 89 ? 4.558 -0.796 -12.628 1.00 96.69 89 LEU A C 1
ATOM 745 O O . LEU A 1 89 ? 4.967 -0.699 -11.480 1.00 96.69 89 LEU A O 1
ATOM 749 N N . LEU A 1 90 ? 3.775 0.134 -13.178 1.00 97.50 90 LEU A N 1
ATOM 750 C CA . LEU A 1 90 ? 3.543 1.434 -12.551 1.00 97.50 90 LEU A CA 1
ATOM 751 C C . LEU A 1 90 ? 2.741 1.273 -11.257 1.00 97.50 90 LEU A C 1
ATOM 753 O O . LEU A 1 90 ? 1.628 0.741 -11.271 1.00 97.50 90 LEU A O 1
ATOM 757 N N . LEU A 1 91 ? 3.288 1.745 -10.135 1.00 97.00 91 LEU A N 1
ATOM 758 C CA . LEU A 1 91 ? 2.680 1.621 -8.810 1.00 97.00 91 LEU A CA 1
ATOM 759 C C . LEU A 1 91 ? 1.244 2.152 -8.800 1.00 97.00 91 LEU A C 1
ATOM 761 O O . LEU A 1 91 ? 0.369 1.508 -8.223 1.00 97.00 91 LEU A O 1
ATOM 765 N N . SER A 1 92 ? 0.974 3.268 -9.480 1.00 97.69 92 SER A N 1
ATOM 766 C CA . SER A 1 92 ? -0.386 3.803 -9.627 1.00 97.69 92 SER A CA 1
ATOM 767 C C . SER A 1 92 ? -1.384 2.773 -10.177 1.00 97.69 92 SER A C 1
ATOM 769 O O . SER A 1 92 ? -2.493 2.639 -9.656 1.00 97.69 92 SER A O 1
ATOM 771 N N . ASN A 1 93 ? -1.006 1.952 -11.155 1.00 98.38 93 ASN A N 1
ATOM 772 C CA . ASN A 1 93 ? -1.893 0.917 -11.689 1.00 98.38 93 ASN A CA 1
ATOM 773 C C . ASN A 1 93 ? -2.085 -0.246 -10.703 1.00 98.38 93 ASN A C 1
ATOM 775 O O . ASN A 1 93 ? -3.190 -0.778 -10.569 1.00 98.38 93 ASN A O 1
ATOM 779 N N . TRP A 1 94 ? -1.045 -0.608 -9.949 1.00 98.56 94 TRP A N 1
ATOM 780 C CA . TRP A 1 94 ? -1.137 -1.618 -8.887 1.00 98.56 94 TRP A CA 1
ATOM 781 C C . TRP A 1 94 ? -1.977 -1.155 -7.687 1.00 98.56 94 TRP A C 1
ATOM 783 O O . TRP A 1 94 ? -2.646 -1.976 -7.057 1.00 98.56 94 TRP A O 1
ATOM 793 N N . LEU A 1 95 ? -1.981 0.143 -7.378 1.00 98.31 95 LEU A N 1
ATOM 794 C CA . LEU A 1 95 ? -2.861 0.754 -6.377 1.00 98.31 95 LEU A CA 1
ATOM 795 C C . LEU A 1 95 ? -4.303 0.871 -6.891 1.00 98.31 95 LEU A C 1
ATOM 797 O O . LEU A 1 95 ? -5.241 0.560 -6.155 1.00 98.31 95 LEU A O 1
ATOM 801 N N . THR A 1 96 ? -4.484 1.238 -8.164 1.00 97.88 96 THR A N 1
ATOM 802 C CA . THR A 1 96 ? -5.798 1.279 -8.829 1.00 97.88 96 THR A CA 1
ATOM 803 C C . THR A 1 96 ? -6.485 -0.081 -8.756 1.00 97.88 96 THR A C 1
ATOM 805 O O . THR A 1 96 ? -7.665 -0.153 -8.434 1.00 97.88 96 THR A O 1
ATOM 808 N N . LEU A 1 97 ? -5.737 -1.177 -8.913 1.00 98.00 97 LEU A N 1
ATOM 809 C CA . LEU A 1 97 ? -6.275 -2.525 -8.736 1.00 98.00 97 LEU A CA 1
ATOM 810 C C . LEU A 1 97 ? -6.894 -2.763 -7.348 1.00 98.00 97 LEU A C 1
ATOM 812 O O . LEU A 1 97 ? -7.933 -3.416 -7.251 1.00 98.00 97 LEU A O 1
ATOM 816 N N . LEU A 1 98 ? -6.268 -2.267 -6.273 1.00 97.88 98 LEU A N 1
ATOM 817 C CA . LEU A 1 98 ? -6.808 -2.411 -4.915 1.00 97.88 98 LEU A CA 1
ATOM 818 C C . LEU A 1 98 ? -8.108 -1.626 -4.759 1.00 97.88 98 LEU A C 1
ATOM 820 O O . LEU A 1 98 ? -9.068 -2.134 -4.179 1.00 97.88 98 LEU A O 1
ATOM 824 N N . LYS A 1 99 ? -8.130 -0.408 -5.308 1.00 96.94 99 LYS A N 1
ATOM 825 C CA . LYS A 1 99 ? -9.308 0.457 -5.333 1.00 96.94 99 LYS A CA 1
ATOM 826 C C . LYS A 1 99 ? -10.460 -0.213 -6.086 1.00 96.94 99 LYS A C 1
ATOM 828 O O . LYS A 1 99 ? -11.538 -0.359 -5.525 1.00 96.94 99 LYS A O 1
ATOM 833 N N . ASP A 1 100 ? -10.215 -0.681 -7.306 1.00 96.94 100 ASP A N 1
ATOM 834 C CA . ASP A 1 100 ? -11.230 -1.313 -8.151 1.00 96.94 100 ASP A CA 1
ATOM 835 C C . ASP A 1 100 ? -11.770 -2.600 -7.520 1.00 96.94 100 ASP A C 1
ATOM 837 O O . ASP A 1 100 ? -12.977 -2.835 -7.506 1.00 96.94 100 ASP A O 1
ATOM 841 N N . TRP A 1 101 ? -10.894 -3.419 -6.931 1.00 97.50 101 TRP A N 1
ATOM 842 C CA . TRP A 1 101 ? -11.332 -4.607 -6.205 1.00 97.50 101 TRP A CA 1
ATOM 843 C C . TRP A 1 101 ? -12.195 -4.250 -4.985 1.00 97.50 101 TRP A C 1
ATOM 845 O O . TRP A 1 101 ? -13.216 -4.895 -4.760 1.00 97.50 101 TRP A O 1
ATOM 855 N N . SER A 1 102 ? -11.818 -3.225 -4.212 1.00 96.88 102 SER A N 1
ATOM 856 C CA . SER A 1 102 ? -12.605 -2.736 -3.068 1.00 96.88 102 SER A CA 1
ATOM 857 C C . SER A 1 102 ? -13.979 -2.217 -3.513 1.00 96.88 102 SER A C 1
ATOM 859 O O . SER A 1 102 ? -14.999 -2.555 -2.907 1.00 96.88 102 SER A O 1
ATOM 861 N N . ASP A 1 103 ? -14.028 -1.484 -4.627 1.00 97.00 103 ASP A N 1
ATOM 862 C CA . ASP A 1 103 ? -15.263 -0.976 -5.230 1.00 97.00 103 ASP A CA 1
ATOM 863 C C . ASP A 1 103 ? -16.215 -2.096 -5.656 1.00 97.00 103 ASP A C 1
ATOM 865 O O . ASP A 1 103 ? -17.413 -2.033 -5.379 1.00 97.00 103 ASP A O 1
ATOM 869 N N . GLU A 1 104 ? -15.695 -3.173 -6.245 1.00 97.00 104 GLU A N 1
ATOM 870 C CA . GLU A 1 104 ? -16.484 -4.367 -6.575 1.00 97.00 104 GLU A CA 1
ATOM 871 C C . GLU A 1 104 ? -17.098 -5.041 -5.335 1.00 97.00 104 GLU A C 1
ATOM 873 O O . GLU A 1 104 ? -18.114 -5.729 -5.444 1.00 97.00 104 GLU A O 1
ATOM 878 N N . GLN A 1 105 ? -16.509 -4.840 -4.150 1.00 95.56 105 GLN A N 1
ATOM 879 C CA . GLN A 1 105 ? -17.059 -5.300 -2.871 1.00 95.56 105 GLN A CA 1
ATOM 880 C C . GLN A 1 105 ? -17.984 -4.265 -2.208 1.00 95.56 105 GLN A C 1
ATOM 882 O O . GLN A 1 105 ? -18.342 -4.428 -1.042 1.00 95.56 105 GLN A O 1
ATOM 887 N N . ASN A 1 106 ? -18.363 -3.192 -2.912 1.00 95.94 106 ASN A N 1
ATOM 888 C CA . ASN A 1 106 ? -19.066 -2.026 -2.366 1.00 95.94 106 ASN A CA 1
ATOM 889 C C . ASN A 1 106 ? -18.346 -1.396 -1.162 1.00 95.94 106 ASN A C 1
ATOM 891 O O . ASN A 1 106 ? -18.994 -0.849 -0.273 1.00 95.94 106 ASN A O 1
ATOM 895 N N . ASN A 1 107 ? -17.014 -1.499 -1.110 1.00 95.19 107 ASN A N 1
ATOM 896 C CA . ASN A 1 107 ? -16.184 -1.031 0.001 1.00 95.19 107 ASN A CA 1
ATOM 897 C C . ASN A 1 107 ? -16.555 -1.643 1.372 1.00 95.19 107 ASN A C 1
ATOM 899 O O . ASN A 1 107 ? -16.217 -1.097 2.419 1.00 95.19 107 ASN A O 1
ATOM 903 N N . GLU A 1 108 ? -17.206 -2.814 1.384 1.00 94.31 108 GLU A N 1
ATOM 904 C CA . GLU A 1 108 ? -17.583 -3.543 2.606 1.00 94.31 108 GLU A CA 1
ATOM 905 C C . GLU A 1 108 ? -16.513 -4.547 3.071 1.00 94.31 108 GLU A C 1
ATOM 907 O O . GLU A 1 108 ? -16.667 -5.223 4.095 1.00 94.31 108 GLU A O 1
ATOM 912 N N . ASN A 1 109 ? -15.406 -4.668 2.336 1.00 94.12 109 ASN A N 1
ATOM 913 C CA . ASN A 1 109 ? -14.276 -5.500 2.729 1.00 94.12 109 ASN A CA 1
ATOM 914 C C . ASN A 1 109 ? -13.562 -4.949 3.970 1.00 94.12 109 ASN A C 1
ATOM 916 O O . ASN A 1 109 ? -13.508 -3.747 4.216 1.00 94.12 109 ASN A O 1
ATOM 920 N N . ALA A 1 110 ? -12.930 -5.854 4.722 1.00 94.88 110 ALA A N 1
ATOM 921 C CA . ALA A 1 110 ? -11.988 -5.472 5.769 1.00 94.88 110 ALA A CA 1
ATOM 922 C C . ALA A 1 110 ? -10.844 -4.620 5.183 1.00 94.88 110 ALA A C 1
ATOM 924 O O . ALA A 1 110 ? -10.511 -4.822 4.003 1.00 94.88 110 ALA A O 1
ATOM 925 N N . PRO A 1 111 ? -10.248 -3.716 5.985 1.00 96.50 111 PRO A N 1
ATOM 926 C CA . PRO A 1 111 ? -9.135 -2.880 5.556 1.00 96.50 111 PRO A CA 1
ATOM 927 C C . PRO A 1 111 ? -7.988 -3.705 4.977 1.00 96.50 111 PRO A C 1
ATOM 929 O O . PRO A 1 111 ? -7.714 -4.815 5.439 1.00 96.50 111 PRO A O 1
ATOM 932 N N . ILE A 1 112 ? -7.315 -3.146 3.976 1.00 97.25 112 ILE A N 1
ATOM 933 C CA . ILE A 1 112 ? -6.123 -3.729 3.358 1.00 97.25 112 ILE A CA 1
ATOM 934 C C . ILE A 1 112 ? -4.896 -3.014 3.922 1.00 97.25 112 ILE A C 1
ATOM 936 O O . ILE A 1 112 ? -4.746 -1.808 3.754 1.00 97.25 112 ILE A O 1
ATOM 940 N N . THR A 1 113 ? -3.993 -3.746 4.563 1.00 96.38 113 THR A N 1
ATOM 941 C CA . THR A 1 113 ? -2.635 -3.274 4.830 1.00 96.38 113 THR A CA 1
ATOM 942 C C . THR A 1 113 ? -1.789 -3.485 3.583 1.00 96.38 113 THR A C 1
ATOM 944 O O . THR A 1 113 ? -1.639 -4.620 3.130 1.00 96.38 113 THR A O 1
ATOM 947 N N . LEU A 1 114 ? -1.210 -2.418 3.045 1.00 96.75 114 LEU A N 1
ATOM 948 C CA . LEU A 1 114 ? -0.207 -2.509 1.993 1.00 96.75 114 LEU A CA 1
ATOM 949 C C . LEU A 1 114 ? 1.161 -2.162 2.574 1.00 96.75 114 LEU A C 1
ATOM 951 O O . LEU A 1 114 ? 1.417 -1.014 2.933 1.00 96.75 114 LEU A O 1
ATOM 955 N N . PHE A 1 115 ? 2.031 -3.158 2.658 1.00 90.06 115 PHE A N 1
ATOM 956 C CA . PHE A 1 115 ? 3.446 -2.974 2.926 1.00 90.06 115 PHE A CA 1
ATOM 957 C C . PHE A 1 115 ? 4.125 -2.540 1.629 1.00 90.06 115 PHE A C 1
ATOM 959 O O . PHE A 1 115 ? 4.020 -3.225 0.615 1.00 90.06 115 PHE A O 1
ATOM 966 N N . ILE A 1 116 ? 4.779 -1.386 1.648 1.00 89.38 116 ILE A N 1
ATOM 967 C CA . ILE A 1 116 ? 5.583 -0.900 0.529 1.00 89.38 116 ILE A CA 1
ATOM 968 C C . ILE A 1 116 ? 7.046 -1.003 0.951 1.00 89.38 116 ILE A C 1
ATOM 970 O O . ILE A 1 116 ? 7.493 -0.224 1.798 1.00 89.38 116 ILE A O 1
ATOM 974 N N . GLU A 1 117 ? 7.769 -1.964 0.374 1.00 83.69 117 GLU A N 1
ATOM 975 C CA . GLU A 1 117 ? 9.205 -2.130 0.589 1.00 83.69 117 GLU A CA 1
ATOM 976 C C . GLU A 1 117 ? 9.981 -1.276 -0.410 1.00 83.69 117 GLU A C 1
ATOM 978 O O . GLU A 1 117 ? 9.856 -1.410 -1.627 1.00 83.69 117 GLU A O 1
ATOM 983 N N . LEU A 1 118 ? 10.832 -0.406 0.121 1.00 76.81 118 LEU A N 1
ATOM 984 C CA . LEU A 1 118 ? 11.709 0.440 -0.679 1.00 76.81 118 LEU A CA 1
ATOM 985 C C . LEU A 1 118 ? 12.992 -0.323 -1.004 1.00 76.81 118 LEU A C 1
ATOM 987 O O . LEU A 1 118 ? 13.842 -0.513 -0.125 1.00 76.81 118 LEU A O 1
ATOM 991 N N . LYS A 1 119 ? 13.129 -0.771 -2.253 1.00 78.25 119 LYS A N 1
ATOM 992 C CA . LYS A 1 119 ? 14.294 -1.559 -2.686 1.00 78.25 119 LYS A CA 1
ATOM 993 C C . LYS A 1 119 ? 15.487 -0.679 -3.026 1.00 78.25 119 LYS A C 1
ATOM 995 O O . LYS A 1 119 ? 16.619 -1.030 -2.684 1.00 78.25 119 LYS A O 1
ATOM 1000 N N . ASP A 1 120 ? 15.222 0.474 -3.626 1.00 69.56 120 ASP A N 1
ATOM 1001 C CA . ASP A 1 120 ? 16.234 1.466 -3.966 1.00 69.56 120 ASP A CA 1
ATOM 1002 C C . ASP A 1 120 ? 16.374 2.521 -2.862 1.00 69.56 120 ASP A C 1
ATOM 1004 O O . ASP A 1 120 ? 15.463 2.782 -2.066 1.00 69.56 120 ASP A O 1
ATOM 1008 N N . CYS A 1 121 ? 17.553 3.136 -2.783 1.00 58.62 121 CYS A N 1
ATOM 1009 C CA . CYS A 1 121 ? 17.706 4.334 -1.976 1.00 58.62 121 CYS A CA 1
ATOM 1010 C C . CYS A 1 121 ? 16.982 5.475 -2.692 1.00 58.62 121 CYS A C 1
ATOM 1012 O O . CYS A 1 121 ? 17.532 6.090 -3.591 1.00 58.62 121 CYS A O 1
ATOM 1014 N N . ILE A 1 122 ? 15.782 5.806 -2.217 1.00 53.31 122 ILE A N 1
ATOM 1015 C CA . ILE A 1 122 ? 14.998 6.956 -2.694 1.00 53.31 122 ILE A CA 1
ATOM 1016 C C . ILE A 1 122 ? 15.788 8.293 -2.630 1.00 53.31 122 ILE A C 1
ATOM 1018 O O . ILE A 1 122 ? 15.425 9.286 -3.261 1.00 53.31 122 ILE A O 1
ATOM 1022 N N . VAL A 1 123 ? 16.878 8.321 -1.855 1.00 46.47 123 VAL A N 1
ATOM 1023 C CA . VAL A 1 123 ? 17.926 9.345 -1.896 1.00 46.47 123 VAL A CA 1
ATOM 1024 C C . VAL A 1 123 ? 19.246 8.646 -2.237 1.00 46.47 123 VAL A C 1
ATOM 1026 O O . VAL A 1 123 ? 19.893 8.083 -1.353 1.00 46.47 123 VAL A O 1
ATOM 1029 N N . ASP A 1 124 ? 19.630 8.632 -3.510 1.00 48.72 124 ASP A N 1
ATOM 1030 C CA . ASP A 1 124 ? 20.894 8.071 -3.992 1.00 48.72 124 ASP A CA 1
ATOM 1031 C C . ASP A 1 124 ? 21.597 9.022 -4.972 1.00 48.72 124 ASP A C 1
ATOM 1033 O O . ASP A 1 124 ? 21.142 10.136 -5.225 1.00 48.72 124 ASP A O 1
ATOM 1037 N N . ALA A 1 125 ? 22.734 8.594 -5.527 1.00 43.81 125 ALA A N 1
ATOM 1038 C CA . ALA A 1 125 ? 23.508 9.391 -6.480 1.00 43.81 125 ALA A CA 1
ATOM 1039 C C . ALA A 1 125 ? 22.735 9.759 -7.766 1.00 43.81 125 ALA A C 1
ATOM 1041 O O . ALA A 1 125 ? 23.201 10.614 -8.518 1.00 43.81 125 ALA A O 1
ATOM 1042 N N . ASN A 1 126 ? 21.582 9.131 -8.028 1.00 45.94 126 ASN A N 1
ATOM 1043 C CA . ASN A 1 126 ? 20.711 9.466 -9.149 1.00 45.94 126 ASN A CA 1
ATOM 1044 C C . ASN A 1 126 ? 19.728 10.599 -8.801 1.00 45.94 126 ASN A C 1
ATOM 1046 O O . ASN A 1 126 ? 19.203 11.234 -9.717 1.00 45.94 126 ASN A O 1
ATOM 1050 N N . ASN A 1 127 ? 19.502 10.883 -7.510 1.00 49.88 127 ASN A N 1
ATOM 1051 C CA . ASN A 1 127 ? 18.425 11.748 -7.032 1.00 49.88 127 ASN A CA 1
ATOM 1052 C C . ASN A 1 127 ? 18.878 12.685 -5.890 1.00 49.88 127 ASN A C 1
ATOM 1054 O O . ASN A 1 127 ? 18.942 12.302 -4.722 1.00 49.88 127 ASN A O 1
ATOM 1058 N N . GLU A 1 128 ? 19.091 13.969 -6.201 1.00 47.81 128 GLU A N 1
ATOM 1059 C CA . GLU A 1 128 ? 19.106 15.023 -5.174 1.00 47.81 128 GLU A CA 1
ATOM 1060 C C . GLU A 1 128 ? 17.708 15.128 -4.516 1.00 47.81 128 GLU A C 1
ATOM 1062 O O . GLU A 1 128 ? 16.705 15.058 -5.242 1.00 47.81 128 GLU A O 1
ATOM 1067 N N . PRO A 1 129 ? 17.589 15.337 -3.183 1.00 50.66 129 PRO A N 1
ATOM 1068 C CA . PRO A 1 129 ? 16.301 15.429 -2.490 1.00 50.66 129 PRO A CA 1
ATOM 1069 C C . PRO A 1 129 ? 15.511 16.670 -2.946 1.00 50.66 129 PRO A C 1
ATOM 1071 O O . PRO A 1 129 ? 15.592 17.750 -2.364 1.00 50.66 129 PRO A O 1
ATOM 1074 N N . SER A 1 130 ? 14.732 16.523 -4.012 1.00 48.31 130 SER A N 1
ATOM 1075 C CA . SER A 1 130 ? 13.880 17.558 -4.607 1.00 48.31 130 SER A CA 1
ATOM 1076 C C . SER A 1 130 ? 12.462 17.021 -4.811 1.00 48.31 130 SER A C 1
ATOM 1078 O O . SER A 1 130 ? 12.239 15.817 -4.757 1.00 48.31 130 SER A O 1
ATOM 1080 N N . GLU A 1 131 ? 11.477 17.897 -5.032 1.00 51.56 131 GLU A N 1
ATOM 1081 C CA . GLU A 1 131 ? 10.043 17.537 -5.066 1.00 51.56 131 GLU A CA 1
ATOM 1082 C C . GLU A 1 131 ? 9.633 16.578 -6.200 1.00 51.56 131 GLU A C 1
ATOM 1084 O O . GLU A 1 131 ? 8.522 16.050 -6.185 1.00 51.56 131 GLU A O 1
ATOM 1089 N N . LEU A 1 132 ? 10.520 16.339 -7.172 1.00 48.88 132 LEU A N 1
ATOM 1090 C CA . LEU A 1 132 ? 10.317 15.364 -8.247 1.00 48.88 132 LEU A CA 1
ATOM 1091 C C . LEU A 1 132 ? 10.563 13.913 -7.813 1.00 48.88 132 LEU A C 1
ATOM 1093 O O . LEU A 1 132 ? 9.999 13.005 -8.422 1.00 48.88 132 LEU A O 1
ATOM 1097 N N . TYR A 1 133 ? 11.357 13.701 -6.765 1.00 59.56 133 TYR A N 1
ATOM 1098 C CA . TYR A 1 133 ? 11.781 12.390 -6.273 1.00 59.56 133 TYR A CA 1
ATOM 1099 C C . TYR A 1 133 ? 11.433 12.282 -4.786 1.00 59.56 133 TYR A C 1
ATOM 1101 O O . TYR A 1 133 ? 10.930 13.233 -4.180 1.00 59.56 133 TYR A O 1
ATOM 1109 N N . GLY A 1 134 ? 11.654 11.135 -4.153 1.00 65.62 134 GLY A N 1
ATOM 1110 C CA . GLY A 1 134 ? 11.439 11.083 -2.709 1.00 65.62 134 GLY A CA 1
ATOM 1111 C C . GLY A 1 134 ? 10.039 10.679 -2.253 1.00 65.62 134 GLY A C 1
ATOM 1112 O O . GLY A 1 134 ? 9.116 10.430 -3.028 1.00 65.62 134 GLY A O 1
ATOM 1113 N N . ILE A 1 135 ? 9.870 10.725 -0.934 1.00 70.75 135 ILE A N 1
ATOM 1114 C CA . ILE A 1 135 ? 8.591 10.537 -0.232 1.00 70.75 135 ILE A CA 1
ATOM 1115 C C . ILE A 1 135 ? 7.497 11.461 -0.720 1.00 70.75 135 ILE A C 1
ATOM 1117 O O . ILE A 1 135 ? 6.355 11.037 -0.813 1.00 70.75 135 ILE A O 1
ATOM 1121 N N . LYS A 1 136 ? 7.831 12.708 -1.066 1.00 74.25 136 LYS A N 1
ATOM 1122 C CA . LYS A 1 136 ? 6.842 13.644 -1.603 1.00 74.25 136 LYS A CA 1
ATOM 1123 C C . LYS A 1 136 ? 6.232 13.109 -2.896 1.00 74.25 136 LYS A C 1
ATOM 1125 O O . LYS A 1 136 ? 5.015 13.145 -3.048 1.00 74.25 136 LYS A O 1
ATOM 1130 N N . ARG A 1 137 ? 7.053 12.562 -3.803 1.00 80.31 137 ARG A N 1
ATOM 1131 C CA . ARG A 1 137 ? 6.545 11.951 -5.034 1.00 80.31 137 ARG A CA 1
ATOM 1132 C C . ARG A 1 137 ? 5.723 10.703 -4.736 1.00 80.31 137 ARG A C 1
ATOM 1134 O O . ARG A 1 137 ? 4.655 10.565 -5.319 1.00 80.31 137 ARG A O 1
ATOM 1141 N N . LEU A 1 138 ? 6.176 9.846 -3.819 1.00 83.06 138 LEU A N 1
ATOM 1142 C CA . LEU A 1 138 ? 5.429 8.653 -3.406 1.00 83.06 138 LEU A CA 1
ATOM 1143 C C . LEU A 1 138 ? 4.067 9.011 -2.795 1.00 83.06 138 LEU A C 1
ATOM 1145 O O . LEU A 1 138 ? 3.054 8.456 -3.205 1.00 83.06 138 LEU A O 1
ATOM 1149 N N . ASN A 1 139 ? 4.025 9.989 -1.887 1.00 82.56 139 ASN A N 1
ATOM 1150 C CA . ASN A 1 139 ? 2.788 10.525 -1.323 1.00 82.56 139 ASN A CA 1
ATOM 1151 C C . ASN A 1 139 ? 1.858 11.044 -2.424 1.00 82.56 139 ASN A C 1
ATOM 1153 O O . ASN A 1 139 ? 0.674 10.728 -2.399 1.00 82.56 139 ASN A O 1
ATOM 1157 N N . ASN A 1 140 ? 2.381 11.790 -3.404 1.00 85.62 140 ASN A N 1
ATOM 1158 C CA . ASN A 1 140 ? 1.575 12.294 -4.517 1.00 85.62 140 ASN A CA 1
ATOM 1159 C C . ASN A 1 140 ? 1.013 11.151 -5.369 1.00 85.62 140 ASN A C 1
ATOM 1161 O O . ASN A 1 140 ? -0.186 11.121 -5.599 1.00 85.62 140 ASN A O 1
ATOM 1165 N N . VAL A 1 141 ? 1.834 10.171 -5.770 1.00 91.06 141 VAL A N 1
ATOM 1166 C CA . VAL A 1 141 ? 1.367 8.983 -6.513 1.00 91.06 141 VAL A CA 1
ATOM 1167 C C . VAL A 1 141 ? 0.252 8.269 -5.750 1.00 91.06 141 VAL A C 1
ATOM 1169 O O . VAL A 1 141 ? -0.777 7.923 -6.332 1.00 91.06 141 VAL A O 1
ATOM 1172 N N . ILE A 1 142 ? 0.437 8.077 -4.443 1.00 91.81 142 ILE A N 1
ATOM 1173 C CA . ILE A 1 142 ? -0.553 7.440 -3.582 1.00 91.81 142 ILE A CA 1
ATOM 1174 C C . ILE A 1 142 ? -1.843 8.265 -3.530 1.00 91.81 142 ILE A C 1
ATOM 1176 O O . ILE A 1 142 ? -2.898 7.689 -3.751 1.00 91.81 142 ILE A O 1
ATOM 1180 N N . LEU A 1 143 ? -1.788 9.573 -3.265 1.00 90.19 143 LEU A N 1
ATOM 1181 C CA . LEU A 1 143 ? -2.977 10.428 -3.114 1.00 90.19 143 LEU A CA 1
ATOM 1182 C C . LEU A 1 143 ? -3.719 10.673 -4.429 1.00 90.19 143 LEU A C 1
ATOM 1184 O O . LEU A 1 143 ? -4.950 10.698 -4.444 1.00 90.19 143 LEU A O 1
ATOM 1188 N N . ASP A 1 144 ? -2.976 10.848 -5.522 1.00 92.31 144 ASP A N 1
ATOM 1189 C CA . ASP A 1 144 ? -3.535 11.046 -6.859 1.00 92.31 144 ASP A CA 1
ATOM 1190 C C . ASP A 1 144 ? -4.282 9.785 -7.322 1.00 92.31 144 ASP A C 1
ATOM 1192 O O . ASP A 1 144 ? -5.290 9.878 -8.023 1.00 92.31 144 ASP A O 1
ATOM 1196 N N . THR A 1 145 ? -3.817 8.603 -6.898 1.00 95.25 145 THR A N 1
ATOM 1197 C CA . THR A 1 145 ? -4.428 7.313 -7.251 1.00 95.25 145 THR A CA 1
ATOM 1198 C C . THR A 1 145 ? -5.532 6.905 -6.275 1.00 95.25 145 THR A C 1
ATOM 1200 O O . THR A 1 145 ? -6.662 6.593 -6.656 1.00 95.25 145 THR A O 1
ATOM 1203 N N . LEU A 1 146 ? -5.197 6.881 -4.989 1.00 91.81 146 LEU A N 1
ATOM 1204 C CA . LEU A 1 146 ? -6.073 6.550 -3.882 1.00 91.81 146 LEU A CA 1
ATOM 1205 C C . LEU A 1 146 ? -6.493 7.866 -3.233 1.00 91.81 146 LEU A C 1
ATOM 1207 O O . LEU A 1 146 ? -5.792 8.426 -2.395 1.00 91.81 146 LEU A O 1
ATOM 1211 N N . SER A 1 147 ? -7.671 8.352 -3.621 1.00 86.12 147 SER A N 1
ATOM 1212 C CA . SER A 1 147 ? -8.312 9.496 -2.967 1.00 86.12 147 SER A CA 1
ATOM 1213 C C . SER A 1 147 ? -8.254 9.364 -1.431 1.00 86.12 147 SER A C 1
ATOM 1215 O O . SER A 1 147 ? -8.320 8.242 -0.917 1.00 86.12 147 SER A O 1
ATOM 1217 N N . PRO A 1 148 ? -8.246 10.476 -0.670 1.00 84.62 148 PRO A N 1
ATOM 1218 C CA . PRO A 1 148 ? -8.305 10.450 0.796 1.00 84.62 148 PRO A CA 1
ATOM 1219 C C . PRO A 1 148 ? -9.445 9.597 1.389 1.00 84.62 148 PRO A C 1
ATOM 1221 O O . PRO A 1 148 ? -9.383 9.186 2.543 1.00 84.62 148 PRO A O 1
ATOM 1224 N N . ASN A 1 149 ? -10.488 9.291 0.610 1.00 86.88 149 ASN A N 1
ATOM 1225 C CA . ASN A 1 149 ? -11.579 8.407 1.025 1.00 86.88 149 ASN A CA 1
ATOM 1226 C C . ASN A 1 149 ? -11.225 6.911 1.018 1.00 86.88 149 ASN A C 1
ATOM 1228 O O . ASN A 1 149 ? -11.932 6.130 1.647 1.00 86.88 149 ASN A O 1
ATOM 1232 N N . TYR A 1 150 ? -10.154 6.508 0.335 1.00 94.19 150 TYR A N 1
ATOM 1233 C CA . TYR A 1 150 ? -9.669 5.126 0.318 1.00 94.19 150 TYR A CA 1
ATOM 1234 C C . TYR A 1 150 ? -8.571 4.880 1.327 1.00 94.19 150 TYR A C 1
ATOM 1236 O O . TYR A 1 150 ? -8.302 3.732 1.640 1.00 94.19 150 TYR A O 1
ATOM 1244 N N . ILE A 1 151 ? -7.930 5.918 1.848 1.00 93.94 151 ILE A N 1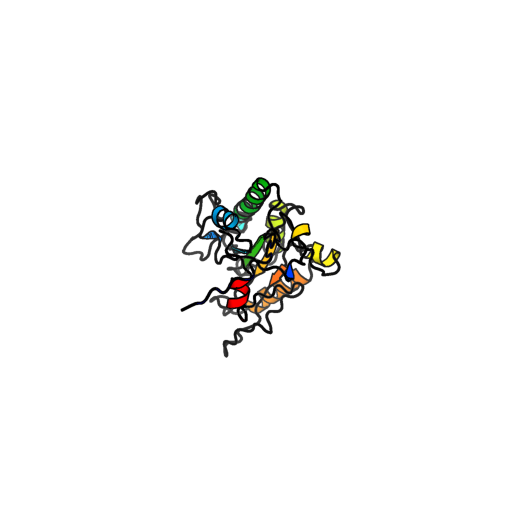
ATOM 1245 C CA . ILE A 1 151 ? -6.787 5.750 2.736 1.00 93.94 151 ILE A CA 1
ATOM 1246 C C . ILE A 1 151 ? -7.224 6.005 4.173 1.00 93.94 151 ILE A C 1
ATOM 1248 O O . ILE A 1 151 ? -8.062 6.868 4.431 1.00 93.94 151 ILE A O 1
ATOM 1252 N N . TYR A 1 152 ? -6.680 5.237 5.110 1.00 94.00 152 TYR A N 1
ATOM 1253 C CA . TYR A 1 152 ? -6.572 5.676 6.496 1.00 94.00 152 TYR A CA 1
ATOM 1254 C C . TYR A 1 152 ? -5.115 6.039 6.751 1.00 94.00 152 TYR A C 1
ATOM 1256 O O . TYR A 1 152 ? -4.247 5.164 6.780 1.00 94.00 152 TYR A O 1
ATOM 1264 N N . SER A 1 153 ? -4.845 7.338 6.834 1.00 87.31 153 SER A N 1
ATOM 1265 C CA . SER A 1 153 ? -3.490 7.881 6.867 1.00 87.31 153 SER A CA 1
ATOM 1266 C C . SER A 1 153 ? -2.955 8.023 8.291 1.00 87.31 153 SER A C 1
ATOM 1268 O O . SER A 1 153 ? -3.694 7.996 9.280 1.00 87.31 153 SER A O 1
ATOM 1270 N N . HIS A 1 154 ? -1.650 8.264 8.413 1.00 81.00 154 HIS A N 1
ATOM 1271 C CA . HIS A 1 154 ? -1.060 8.647 9.694 1.00 81.00 154 HIS A CA 1
ATOM 1272 C C . HIS A 1 154 ? -1.604 9.997 10.207 1.00 81.00 154 HIS A C 1
ATOM 1274 O O . HIS A 1 154 ? -1.749 10.191 11.416 1.00 81.00 154 HIS A O 1
ATOM 1280 N N . SER A 1 155 ? -1.964 10.921 9.307 1.00 79.88 155 SER A N 1
ATOM 1281 C CA . SER A 1 155 ? -2.647 12.166 9.683 1.00 79.88 155 SER A CA 1
ATOM 1282 C C . SER A 1 155 ? -4.001 11.889 10.347 1.00 79.88 155 SER A C 1
ATOM 1284 O O . SER A 1 155 ? -4.291 12.466 11.396 1.00 79.88 155 SER A O 1
ATOM 1286 N N . ASP A 1 156 ? -4.787 10.950 9.813 1.00 87.62 156 ASP A N 1
ATOM 1287 C CA . ASP A 1 156 ? -6.072 10.547 10.404 1.00 87.62 156 ASP A CA 1
ATOM 1288 C C . ASP A 1 156 ? -5.881 9.912 11.782 1.00 87.62 156 ASP A C 1
ATOM 1290 O O . ASP A 1 156 ? -6.574 10.268 12.734 1.00 87.62 156 ASP A O 1
ATOM 1294 N N . PHE A 1 157 ? -4.868 9.054 11.927 1.00 84.94 157 PHE A N 1
ATOM 1295 C CA . PHE A 1 157 ? -4.502 8.468 13.215 1.00 84.94 157 PHE A CA 1
ATOM 1296 C C . PHE A 1 157 ? -4.138 9.514 14.273 1.00 84.94 157 PHE A C 1
ATOM 1298 O O . PHE A 1 157 ? -4.582 9.408 15.416 1.00 84.94 157 PHE A O 1
ATOM 1305 N N . ARG A 1 158 ? -3.391 10.561 13.903 1.00 80.38 158 ARG A N 1
ATOM 1306 C CA . ARG A 1 158 ? -3.087 11.677 14.815 1.00 80.38 158 ARG A CA 1
ATOM 1307 C C . ARG A 1 158 ? -4.326 12.485 15.181 1.00 80.38 158 ARG A C 1
ATOM 1309 O O . ARG A 1 158 ? -4.481 12.835 16.346 1.00 80.38 158 ARG A O 1
ATOM 1316 N N . LYS A 1 159 ? -5.191 12.779 14.204 1.00 85.81 159 LYS A N 1
ATOM 1317 C CA . LYS A 1 159 ? -6.466 13.485 14.429 1.00 85.81 159 LYS A CA 1
ATOM 1318 C C . LYS A 1 159 ? -7.406 12.690 15.334 1.00 85.81 159 LYS A C 1
ATOM 1320 O O . LYS A 1 159 ? -8.230 13.289 16.012 1.00 85.81 159 LYS A O 1
ATOM 1325 N N . ASN A 1 160 ? -7.250 11.369 15.364 1.00 84.69 160 ASN A N 1
ATOM 1326 C CA . ASN A 1 160 ? -7.956 10.462 16.258 1.00 84.69 160 ASN A CA 1
ATOM 1327 C C . ASN A 1 160 ? -7.185 10.183 17.565 1.00 84.69 160 ASN A C 1
ATOM 1329 O O . ASN A 1 160 ? -7.189 9.058 18.061 1.00 84.69 160 ASN A O 1
ATOM 1333 N N . ASP A 1 161 ? -6.453 11.171 18.090 1.00 85.00 161 ASP A N 1
ATOM 1334 C CA . ASP A 1 161 ? -5.703 11.089 19.354 1.00 85.00 161 ASP A CA 1
ATOM 1335 C C . ASP A 1 161 ? -4.756 9.879 19.464 1.00 85.00 161 ASP A C 1
ATOM 1337 O O . ASP A 1 161 ? -4.509 9.330 20.543 1.00 85.00 161 ASP A O 1
ATOM 1341 N N . ASN A 1 162 ? -4.184 9.462 18.331 1.00 82.50 162 ASN A N 1
ATOM 1342 C CA . ASN A 1 162 ? -3.335 8.276 18.217 1.00 82.50 162 ASN A CA 1
ATOM 1343 C C . ASN A 1 162 ? -4.039 6.985 18.678 1.00 82.50 162 ASN A C 1
ATOM 1345 O O . ASN A 1 162 ? -3.406 6.087 19.240 1.00 82.50 162 ASN A O 1
ATOM 1349 N N . GLN A 1 163 ? -5.349 6.884 18.447 1.00 85.88 163 GLN A N 1
ATOM 1350 C CA . GLN A 1 163 ? -6.137 5.677 18.669 1.00 85.88 163 GLN A CA 1
ATOM 1351 C C . GLN A 1 163 ? -6.479 5.005 17.343 1.00 85.88 163 GLN A C 1
ATOM 1353 O O . GLN A 1 163 ? -6.813 5.650 16.348 1.00 85.88 163 GLN A O 1
ATOM 1358 N N . TRP A 1 164 ? -6.400 3.676 17.329 1.00 87.81 164 TRP A N 1
ATOM 1359 C CA . TRP A 1 164 ? -6.818 2.883 16.178 1.00 87.81 164 TRP A CA 1
ATOM 1360 C C . TRP A 1 164 ? -8.336 2.732 16.169 1.00 87.81 164 TRP A C 1
ATOM 1362 O O . TRP A 1 164 ? -8.874 2.220 17.155 1.00 87.81 164 TRP A O 1
ATOM 1372 N N . PRO A 1 165 ? -9.011 3.084 15.063 1.00 94.56 165 PRO A N 1
ATOM 1373 C CA . PRO A 1 165 ? -10.408 2.749 14.873 1.00 94.56 165 PRO A CA 1
ATOM 1374 C C . PRO A 1 165 ? -10.598 1.234 14.847 1.00 94.56 165 PRO A C 1
ATOM 1376 O O . PRO A 1 165 ? -9.652 0.446 14.703 1.00 94.56 165 PRO A O 1
ATOM 1379 N N . THR A 1 166 ? -11.845 0.823 14.974 1.00 95.31 166 THR A N 1
ATOM 1380 C CA . THR A 1 166 ? -12.253 -0.562 14.791 1.00 95.31 166 THR A CA 1
ATOM 1381 C C . THR A 1 166 ? -12.074 -1.012 13.343 1.00 95.31 166 THR A C 1
ATOM 1383 O O . THR A 1 166 ? -12.044 -0.211 12.406 1.00 95.31 166 THR A O 1
ATOM 1386 N N . VAL A 1 167 ? -11.997 -2.325 13.126 1.00 92.44 167 VAL A N 1
ATOM 1387 C CA . VAL A 1 167 ? -11.969 -2.904 11.771 1.00 92.44 167 VAL A CA 1
ATOM 1388 C C . VAL A 1 167 ? -13.202 -2.475 10.955 1.00 92.44 167 VAL A C 1
ATOM 1390 O O . VAL A 1 167 ? -13.101 -2.288 9.745 1.00 92.44 167 VAL A O 1
ATOM 1393 N N . ARG A 1 168 ? -14.358 -2.280 11.607 1.00 95.50 168 ARG A N 1
ATOM 1394 C CA . ARG A 1 168 ? -15.610 -1.808 11.000 1.00 95.50 168 ARG A CA 1
ATOM 1395 C C . ARG A 1 168 ? -15.490 -0.394 10.455 1.00 95.50 168 ARG A C 1
ATOM 1397 O O . ARG A 1 168 ? -15.949 -0.137 9.348 1.00 95.50 168 ARG A O 1
ATOM 1404 N N . GLU A 1 169 ? -14.898 0.505 11.228 1.00 96.06 169 GLU A N 1
ATOM 1405 C CA . GLU A 1 169 ? -14.720 1.910 10.843 1.00 96.06 169 GLU A CA 1
ATOM 1406 C C . GLU A 1 169 ? -13.719 2.067 9.690 1.00 96.06 169 GLU A C 1
ATOM 1408 O O . GLU A 1 169 ? -13.768 3.050 8.956 1.00 96.06 169 GLU A O 1
ATOM 1413 N N . LEU A 1 170 ? -12.849 1.072 9.492 1.00 96.06 170 LEU A N 1
ATOM 1414 C CA . LEU A 1 170 ? -11.840 1.035 8.431 1.00 96.06 170 LEU A CA 1
ATOM 1415 C C . LEU A 1 170 ? -12.259 0.204 7.209 1.00 96.06 170 LEU A C 1
ATOM 1417 O O . LEU A 1 170 ? -11.415 -0.142 6.381 1.00 96.06 170 LEU A O 1
ATOM 1421 N N . LYS A 1 171 ? -13.542 -0.142 7.071 1.00 95.88 171 LYS A N 1
ATOM 1422 C CA . LYS A 1 171 ? -14.050 -0.844 5.884 1.00 95.88 171 LYS A CA 1
ATOM 1423 C C . LYS A 1 171 ? -13.665 -0.132 4.587 1.00 95.88 171 LYS A C 1
ATOM 1425 O O . LYS A 1 171 ? -13.723 1.093 4.503 1.00 95.88 171 LYS A O 1
ATOM 1430 N N . GLY A 1 172 ? -13.221 -0.915 3.604 1.00 95.88 172 GLY A N 1
ATOM 1431 C CA . GLY A 1 172 ? -12.785 -0.417 2.298 1.00 95.88 172 GLY A CA 1
ATOM 1432 C C . GLY A 1 172 ? -11.527 0.460 2.326 1.00 95.88 172 GLY A C 1
ATOM 1433 O O . GLY A 1 172 ? -11.097 0.931 1.277 1.00 95.88 172 GLY A O 1
ATOM 1434 N N . ARG A 1 173 ? -10.915 0.693 3.498 1.00 97.25 173 ARG A N 1
ATOM 1435 C CA . ARG A 1 173 ? -9.716 1.525 3.616 1.00 97.25 173 ARG A CA 1
ATOM 1436 C C . ARG A 1 173 ? -8.449 0.726 3.333 1.00 97.25 173 ARG A C 1
ATOM 1438 O O . ARG A 1 173 ? -8.323 -0.445 3.687 1.00 97.25 173 ARG A O 1
ATOM 1445 N N . VAL A 1 174 ? -7.474 1.408 2.758 1.00 97.31 174 VAL A N 1
ATOM 1446 C CA . VAL A 1 174 ? -6.095 0.974 2.594 1.00 97.31 174 VAL A CA 1
ATOM 1447 C C . VAL A 1 174 ? -5.246 1.687 3.641 1.00 97.31 174 VAL A C 1
ATOM 1449 O O . VAL A 1 174 ? -5.342 2.900 3.831 1.00 97.31 174 VAL A O 1
ATOM 1452 N N . ILE A 1 175 ? -4.412 0.924 4.333 1.00 95.44 175 ILE A N 1
ATOM 1453 C CA . ILE A 1 175 ? -3.444 1.409 5.314 1.00 95.44 175 ILE A CA 1
ATOM 1454 C C . ILE A 1 175 ? -2.070 1.099 4.747 1.00 95.44 175 ILE A C 1
ATOM 1456 O O . ILE A 1 175 ? -1.715 -0.067 4.582 1.00 95.44 175 ILE A O 1
ATOM 1460 N N . ILE A 1 176 ? -1.307 2.138 4.427 1.00 90.50 176 ILE A N 1
ATOM 1461 C CA . ILE A 1 176 ? -0.000 1.981 3.792 1.00 90.50 176 ILE A CA 1
ATOM 1462 C C . ILE A 1 176 ? 1.082 2.023 4.860 1.00 90.50 176 ILE A C 1
ATOM 1464 O O . ILE A 1 176 ? 1.155 2.968 5.647 1.00 90.50 176 ILE A O 1
ATOM 1468 N N . VAL A 1 177 ? 1.922 0.994 4.881 1.00 85.94 177 VAL A N 1
ATOM 1469 C CA . VAL A 1 177 ? 3.061 0.865 5.786 1.00 85.94 177 VAL A CA 1
ATOM 1470 C C . VAL A 1 177 ? 4.328 0.828 4.946 1.00 85.94 177 VAL A C 1
ATOM 1472 O O . VAL A 1 177 ? 4.578 -0.139 4.235 1.00 85.94 177 VAL A O 1
ATOM 1475 N N . LEU A 1 178 ? 5.146 1.870 5.043 1.00 77.56 178 LEU A N 1
ATOM 1476 C CA . LEU A 1 178 ? 6.480 1.868 4.460 1.00 77.56 178 LEU A CA 1
ATOM 1477 C C . LEU A 1 178 ? 7.383 0.970 5.293 1.00 77.56 178 LEU A C 1
ATOM 1479 O O . LEU A 1 178 ? 7.502 1.150 6.510 1.00 77.56 178 LEU A O 1
ATOM 1483 N N . THR A 1 179 ? 8.029 0.025 4.625 1.00 75.38 179 THR A N 1
ATOM 1484 C CA . THR A 1 179 ? 9.029 -0.860 5.207 1.00 75.38 179 THR A CA 1
ATOM 1485 C C . THR A 1 179 ? 10.375 -0.606 4.539 1.00 75.38 179 THR A C 1
ATOM 1487 O O . THR A 1 179 ? 10.473 -0.215 3.374 1.00 75.38 179 THR A O 1
ATOM 1490 N N . SER A 1 180 ? 11.451 -0.803 5.298 1.00 62.41 180 SER A N 1
ATOM 1491 C CA . SER A 1 180 ? 12.792 -0.876 4.721 1.00 62.41 180 SER A CA 1
ATOM 1492 C C . SER A 1 180 ? 13.468 -2.162 5.168 1.00 62.41 180 SER A C 1
ATOM 1494 O O . SER A 1 180 ? 13.591 -2.434 6.366 1.00 62.41 180 SER A O 1
ATOM 1496 N N . TYR A 1 181 ? 13.910 -2.962 4.201 1.00 55.91 181 TYR A N 1
ATOM 1497 C CA . TYR A 1 181 ? 14.734 -4.126 4.481 1.00 55.91 181 TYR A CA 1
ATOM 1498 C C . TYR A 1 181 ? 16.183 -3.690 4.747 1.00 55.91 181 TYR A C 1
ATOM 1500 O O . TYR A 1 181 ? 16.834 -3.045 3.921 1.00 55.91 181 TYR A O 1
ATOM 1508 N N . TRP A 1 182 ? 16.682 -4.051 5.931 1.00 49.72 182 TRP A N 1
ATOM 1509 C CA . TRP A 1 182 ? 18.034 -3.749 6.419 1.00 49.72 182 TRP A CA 1
ATOM 1510 C C . TRP A 1 182 ? 19.102 -4.767 5.988 1.00 49.72 182 TRP A C 1
ATOM 1512 O O . TRP A 1 182 ? 20.289 -4.517 6.160 1.00 49.72 182 TRP A O 1
ATOM 1522 N N . GLY A 1 183 ? 18.711 -5.910 5.414 1.00 40.56 183 GLY A N 1
ATOM 1523 C CA . GLY A 1 183 ? 19.636 -7.012 5.109 1.00 40.56 183 GLY A CA 1
ATOM 1524 C C . GLY A 1 183 ? 20.154 -7.060 3.668 1.00 40.56 183 GLY A C 1
ATOM 1525 O O . GLY A 1 183 ? 20.885 -7.983 3.310 1.00 40.56 183 GLY A O 1
ATOM 1526 N N . GLY A 1 184 ? 19.742 -6.125 2.812 1.00 37.47 184 GLY A N 1
ATOM 1527 C CA . GLY A 1 184 ? 20.157 -6.084 1.414 1.00 37.47 184 GLY A CA 1
ATOM 1528 C C . GLY A 1 184 ? 21.516 -5.409 1.278 1.00 37.47 184 GLY A C 1
ATOM 1529 O O . GLY A 1 184 ? 21.784 -4.439 1.977 1.00 37.47 184 GLY A O 1
ATOM 1530 N N . TYR A 1 185 ? 22.328 -5.889 0.335 1.00 37.44 185 TYR A N 1
ATOM 1531 C CA . TYR A 1 185 ? 23.667 -5.437 -0.104 1.00 37.44 185 TYR A CA 1
ATOM 1532 C C . TYR A 1 185 ? 23.925 -3.901 -0.131 1.00 37.44 185 TYR A C 1
ATOM 1534 O O . TYR A 1 185 ? 25.068 -3.457 -0.210 1.00 37.44 185 TYR A O 1
ATOM 1542 N N . TRP A 1 186 ? 22.865 -3.095 -0.047 1.00 38.66 186 TRP A N 1
ATOM 1543 C CA . TRP A 1 186 ? 22.820 -1.633 -0.088 1.00 38.66 186 TRP A CA 1
ATOM 1544 C C . TRP A 1 186 ? 22.812 -0.942 1.289 1.00 38.66 186 TRP A C 1
ATOM 1546 O O . TRP A 1 186 ? 23.270 0.191 1.401 1.00 38.66 186 TRP A O 1
ATOM 1556 N N . ALA A 1 187 ? 22.356 -1.599 2.364 1.00 41.22 187 ALA A N 1
ATOM 1557 C CA . ALA A 1 187 ? 22.494 -1.059 3.728 1.00 41.22 187 ALA A CA 1
ATOM 1558 C C . ALA A 1 187 ? 23.965 -1.048 4.194 1.00 41.22 187 ALA A C 1
ATOM 1560 O O . ALA A 1 187 ? 24.342 -0.292 5.087 1.00 41.22 187 ALA A O 1
ATOM 1561 N N . SER A 1 188 ? 24.803 -1.865 3.549 1.00 40.91 188 SER A N 1
ATOM 1562 C CA . SER A 1 188 ? 26.248 -1.945 3.762 1.00 40.91 188 SER A CA 1
ATOM 1563 C C . SER A 1 188 ? 27.079 -0.981 2.908 1.00 40.91 188 SER A C 1
ATOM 1565 O O . SER A 1 188 ? 28.291 -0.927 3.105 1.00 40.91 188 SER A O 1
ATOM 1567 N N . SER A 1 189 ? 26.485 -0.236 1.964 1.00 43.22 189 SER A N 1
ATOM 1568 C CA . SER A 1 189 ? 27.218 0.798 1.217 1.00 43.22 189 SER A CA 1
ATOM 1569 C C . SER A 1 189 ? 27.234 2.130 1.974 1.00 43.22 189 SER A C 1
ATOM 1571 O O . SER A 1 189 ? 26.226 2.545 2.549 1.00 43.22 189 SER A O 1
ATOM 1573 N N . GLU A 1 190 ? 28.402 2.778 1.993 1.00 41.12 190 GLU A N 1
ATOM 1574 C CA . GLU A 1 190 ? 28.697 3.996 2.759 1.00 41.12 190 GLU A CA 1
ATOM 1575 C C . GLU A 1 190 ? 27.628 5.090 2.548 1.00 41.12 190 GLU A C 1
ATOM 1577 O O . GLU A 1 190 ? 27.375 5.516 1.426 1.00 41.12 190 GLU A O 1
ATOM 1582 N N . GLY A 1 191 ? 26.976 5.534 3.632 1.00 50.16 191 GLY A N 1
ATOM 1583 C CA . GLY A 1 191 ? 25.971 6.615 3.621 1.00 50.16 191 GLY A CA 1
ATOM 1584 C C . GLY A 1 191 ? 24.504 6.187 3.440 1.00 50.16 191 GLY A C 1
ATOM 1585 O O . GLY A 1 191 ? 23.600 6.999 3.656 1.00 50.16 191 GLY A O 1
ATOM 1586 N N . GLY A 1 192 ? 24.230 4.914 3.125 1.00 53.25 192 GLY A N 1
ATOM 1587 C CA . GLY A 1 192 ? 22.858 4.398 2.982 1.00 53.25 192 GLY A CA 1
ATOM 1588 C C . GLY A 1 192 ? 22.037 4.443 4.279 1.00 53.25 192 GLY A C 1
ATOM 1589 O O . GLY A 1 192 ? 20.821 4.605 4.244 1.00 53.25 192 GLY A O 1
ATOM 1590 N N . PHE A 1 193 ? 22.694 4.349 5.438 1.00 55.28 193 PHE A N 1
ATOM 1591 C CA . PHE A 1 193 ? 22.031 4.444 6.741 1.00 55.28 193 PHE A CA 1
ATOM 1592 C C . PHE A 1 193 ? 21.568 5.870 7.068 1.00 55.28 193 PHE A C 1
ATOM 1594 O O . PHE A 1 193 ? 20.404 6.061 7.411 1.00 55.28 193 PHE A O 1
ATOM 1601 N N . ASP A 1 194 ? 22.444 6.871 6.945 1.00 58.31 194 ASP A N 1
ATOM 1602 C CA . ASP A 1 194 ? 22.131 8.248 7.353 1.00 58.31 194 ASP A CA 1
ATOM 1603 C C . ASP A 1 194 ? 21.071 8.887 6.449 1.00 58.31 194 ASP A C 1
ATOM 1605 O O . ASP A 1 194 ? 20.163 9.557 6.941 1.00 58.31 194 ASP A O 1
ATOM 1609 N N . SER A 1 195 ? 21.124 8.612 5.143 1.00 54.88 195 SER A N 1
ATOM 1610 C CA . SER A 1 195 ? 20.098 9.033 4.179 1.00 54.88 195 SER A CA 1
ATOM 1611 C C . SER A 1 195 ? 18.731 8.413 4.492 1.00 54.88 195 SER A C 1
ATOM 1613 O O . SER A 1 195 ? 17.729 9.128 4.548 1.00 54.88 195 SER A O 1
ATOM 1615 N N . ARG A 1 196 ? 18.678 7.106 4.793 1.00 57.66 196 ARG A N 1
ATOM 1616 C CA . ARG A 1 196 ? 17.447 6.410 5.213 1.00 57.66 196 ARG A CA 1
ATOM 1617 C C . ARG A 1 196 ? 16.946 6.884 6.577 1.00 57.66 196 ARG A C 1
ATOM 1619 O O . ARG A 1 196 ? 15.748 7.070 6.752 1.00 57.66 196 ARG A O 1
ATOM 1626 N N . LEU A 1 197 ? 17.822 7.137 7.544 1.00 59.56 197 LEU A N 1
ATOM 1627 C CA . LEU A 1 197 ? 17.426 7.667 8.850 1.00 59.56 197 LEU A CA 1
ATOM 1628 C C . LEU A 1 197 ? 16.890 9.099 8.730 1.00 59.56 197 LEU A C 1
ATOM 1630 O O . LEU A 1 197 ? 15.870 9.429 9.331 1.00 59.56 197 LEU A O 1
ATOM 1634 N N . GLN A 1 198 ? 17.537 9.951 7.934 1.00 58.66 198 GLN A N 1
ATOM 1635 C CA . GLN A 1 198 ? 17.045 11.293 7.627 1.00 58.66 198 GLN A CA 1
ATOM 1636 C C . GLN A 1 198 ? 15.688 11.234 6.918 1.00 58.66 198 GLN A C 1
ATOM 1638 O O . GLN A 1 198 ? 14.784 11.990 7.264 1.00 58.66 198 GLN A O 1
ATOM 1643 N N . TYR A 1 199 ? 15.522 10.301 5.983 1.00 56.88 199 TYR A N 1
ATOM 1644 C CA . TYR A 1 199 ? 14.268 10.023 5.292 1.00 56.88 199 TYR A CA 1
ATOM 1645 C C . TYR A 1 199 ? 13.145 9.628 6.256 1.00 56.88 199 TYR A C 1
ATOM 1647 O O . TYR A 1 199 ? 12.085 10.256 6.250 1.00 56.88 199 TYR A O 1
ATOM 1655 N N . LEU A 1 200 ? 13.391 8.651 7.135 1.00 58.94 200 LEU A N 1
ATOM 1656 C CA . LEU A 1 200 ? 12.424 8.211 8.143 1.00 58.94 200 LEU A CA 1
ATOM 1657 C C . LEU A 1 200 ? 12.083 9.376 9.080 1.00 58.94 200 LEU A C 1
ATOM 1659 O O . LEU A 1 200 ? 10.914 9.666 9.308 1.00 58.94 200 LEU A O 1
ATOM 1663 N N . ASN A 1 201 ? 13.086 10.125 9.542 1.00 59.75 201 ASN A N 1
ATOM 1664 C CA . ASN A 1 201 ? 12.887 11.306 10.382 1.00 59.75 201 ASN A CA 1
ATOM 1665 C C . ASN A 1 201 ? 12.089 12.419 9.689 1.00 59.75 201 ASN A C 1
ATOM 1667 O O . ASN A 1 201 ? 11.338 13.126 10.358 1.00 59.75 201 ASN A O 1
ATOM 1671 N N . ASN A 1 202 ? 12.235 12.592 8.376 1.00 57.16 202 ASN A N 1
ATOM 1672 C CA . ASN A 1 202 ? 11.454 13.560 7.613 1.00 57.16 202 ASN A CA 1
ATOM 1673 C C . ASN A 1 202 ? 9.991 13.114 7.485 1.00 57.16 202 ASN A C 1
ATOM 1675 O O . ASN A 1 202 ? 9.112 13.931 7.749 1.00 57.16 202 ASN A O 1
ATOM 1679 N N . CYS A 1 203 ? 9.732 11.828 7.215 1.00 54.84 203 CYS A N 1
ATOM 1680 C CA . CYS A 1 203 ? 8.373 11.257 7.241 1.00 54.84 203 CYS A CA 1
ATOM 1681 C C . CYS A 1 203 ? 7.716 11.388 8.628 1.00 54.84 203 CYS A C 1
ATOM 1683 O O . CYS A 1 203 ? 6.513 11.556 8.784 1.00 54.84 203 CYS A O 1
ATOM 1685 N N . LEU A 1 204 ? 8.513 11.307 9.695 1.00 52.59 204 LEU A N 1
ATOM 1686 C CA . LEU A 1 204 ? 8.006 11.464 11.061 1.00 52.59 204 LEU A CA 1
ATOM 1687 C C . LEU A 1 204 ? 7.651 12.919 11.404 1.00 52.59 204 LEU A C 1
ATOM 1689 O O . LEU A 1 204 ? 6.862 13.150 12.327 1.00 52.59 204 LEU A O 1
ATOM 1693 N N . LYS A 1 205 ? 8.233 13.888 10.687 1.00 56.84 205 LYS A N 1
ATOM 1694 C CA . LYS A 1 205 ? 7.980 15.326 10.849 1.00 56.84 205 LYS A CA 1
ATOM 1695 C C . LYS A 1 205 ? 6.858 15.842 9.948 1.00 56.84 205 LYS A C 1
ATOM 1697 O O . LYS A 1 205 ? 6.322 16.902 10.253 1.00 56.84 205 LYS A O 1
ATOM 1702 N N . GLY A 1 206 ? 6.494 15.134 8.878 1.00 58.69 206 GLY A N 1
ATOM 1703 C CA . GLY A 1 206 ? 5.409 15.547 7.994 1.00 58.69 206 GLY A CA 1
ATOM 1704 C C . GLY A 1 206 ? 4.037 15.431 8.664 1.00 58.69 206 GLY A C 1
ATOM 1705 O O . GLY A 1 206 ? 3.628 14.387 9.191 1.00 58.69 206 GLY A O 1
ATOM 1706 N N . GLU A 1 207 ? 3.295 16.536 8.677 1.00 59.62 207 GLU A N 1
ATOM 1707 C CA . GLU A 1 207 ? 1.923 16.590 9.204 1.00 59.62 207 GLU A CA 1
ATOM 1708 C C . GLU A 1 207 ? 0.888 16.020 8.212 1.00 59.62 207 GLU A C 1
ATOM 1710 O O . GLU A 1 207 ? -0.162 15.513 8.625 1.00 59.62 207 GLU A O 1
ATOM 1715 N N . ASP A 1 208 ? 1.260 15.953 6.933 1.00 62.69 208 ASP A N 1
ATOM 1716 C CA . ASP A 1 208 ? 0.405 15.511 5.825 1.00 62.69 208 ASP A CA 1
ATOM 1717 C C . ASP A 1 208 ? 0.814 14.151 5.235 1.00 62.69 208 ASP A C 1
ATOM 1719 O O . ASP A 1 208 ? 0.321 13.748 4.183 1.00 62.69 208 ASP A O 1
ATOM 1723 N N . ASP A 1 209 ? 1.717 13.425 5.900 1.00 67.88 209 ASP A N 1
ATOM 1724 C CA . ASP A 1 209 ? 2.184 12.134 5.399 1.00 67.88 209 ASP A CA 1
ATOM 1725 C C . ASP A 1 209 ? 1.097 11.055 5.450 1.00 67.88 209 ASP A C 1
ATOM 1727 O O . ASP A 1 209 ? 0.377 10.871 6.441 1.00 67.88 209 ASP A O 1
ATOM 1731 N N . VAL A 1 210 ? 1.017 10.318 4.344 1.00 69.62 210 VAL A N 1
ATOM 1732 C CA . VAL A 1 210 ? -0.020 9.317 4.085 1.00 69.62 210 VAL A CA 1
ATOM 1733 C C . VAL A 1 210 ? 0.328 7.978 4.723 1.00 69.62 210 VAL A C 1
ATOM 1735 O O . VAL A 1 210 ? -0.551 7.243 5.171 1.00 69.62 210 VAL A O 1
ATOM 1738 N N . CYS A 1 211 ? 1.621 7.673 4.788 1.00 68.44 211 CYS A N 1
ATOM 1739 C CA . CYS A 1 211 ? 2.116 6.368 5.180 1.00 68.44 211 CYS A CA 1
ATOM 1740 C C . CYS A 1 211 ? 2.416 6.275 6.678 1.00 68.44 211 CYS A C 1
ATOM 1742 O O . CYS A 1 211 ? 2.959 7.194 7.291 1.00 68.44 211 CYS A O 1
ATOM 1744 N N . PHE A 1 212 ? 2.157 5.100 7.244 1.00 70.00 212 PHE A N 1
ATOM 1745 C CA . PHE A 1 212 ? 2.823 4.647 8.460 1.00 70.00 212 PHE A CA 1
ATOM 1746 C C . PHE A 1 212 ? 4.225 4.153 8.110 1.00 70.00 212 PHE A C 1
ATOM 1748 O O . PHE A 1 212 ? 4.503 3.800 6.965 1.00 70.00 212 PHE A O 1
ATOM 1755 N N . VAL A 1 213 ? 5.113 4.098 9.097 1.00 66.19 213 VAL A N 1
ATOM 1756 C CA . VAL A 1 213 ? 6.506 3.702 8.885 1.00 66.19 213 VAL A CA 1
ATOM 1757 C C . VAL A 1 213 ? 6.876 2.601 9.873 1.00 66.19 213 VAL A C 1
ATOM 1759 O O . VAL A 1 213 ? 6.636 2.731 11.073 1.00 66.19 213 VAL A O 1
ATOM 1762 N N . SER A 1 214 ? 7.466 1.519 9.368 1.00 63.50 214 SER A N 1
ATOM 1763 C CA . SER A 1 214 ? 8.026 0.432 10.168 1.00 63.50 214 SER A CA 1
ATOM 1764 C C . SER A 1 214 ? 9.476 0.182 9.760 1.00 63.50 214 SER A C 1
ATOM 1766 O O . SER A 1 214 ? 9.796 0.066 8.576 1.00 63.50 214 SER A O 1
ATOM 1768 N N . TRP A 1 215 ? 10.373 0.104 10.742 1.00 53.88 215 TRP A N 1
ATOM 1769 C CA . TRP A 1 215 ? 11.771 -0.244 10.512 1.00 53.88 215 TRP A CA 1
ATOM 1770 C C . TRP A 1 215 ? 12.297 -1.163 11.610 1.00 53.88 215 TRP A C 1
ATOM 1772 O O . TRP A 1 215 ? 11.817 -1.166 12.746 1.00 53.88 215 TRP A O 1
ATOM 1782 N N . ILE A 1 216 ? 13.312 -1.944 11.250 1.00 49.09 216 ILE A N 1
ATOM 1783 C CA . ILE A 1 216 ? 14.038 -2.817 12.166 1.00 49.09 216 ILE A CA 1
ATOM 1784 C C . ILE A 1 216 ? 15.411 -2.187 12.376 1.00 49.09 216 ILE A C 1
ATOM 1786 O O . ILE A 1 216 ? 16.209 -2.113 11.449 1.00 49.09 216 ILE A O 1
ATOM 1790 N N . GLU A 1 217 ? 15.683 -1.701 13.583 1.00 42.75 217 GLU A N 1
ATOM 1791 C CA . GLU A 1 217 ? 17.006 -1.200 13.956 1.00 42.75 217 GLU A CA 1
ATOM 1792 C C . GLU A 1 217 ? 17.899 -2.380 14.373 1.00 42.75 217 GLU A C 1
ATOM 1794 O O . GLU A 1 217 ? 18.034 -2.679 15.557 1.00 42.75 217 GLU A O 1
ATOM 1799 N N . GLU A 1 218 ? 18.472 -3.100 13.402 1.00 44.66 218 GLU A N 1
ATOM 1800 C CA . GLU A 1 218 ? 19.585 -4.022 13.659 1.00 44.66 218 GLU A CA 1
ATOM 1801 C C . GLU A 1 218 ? 20.336 -4.403 12.369 1.00 44.66 218 GLU A C 1
ATOM 1803 O O . GLU A 1 218 ? 19.804 -5.154 11.560 1.00 44.66 218 GLU A O 1
ATOM 1808 N N . ASP A 1 219 ? 21.558 -3.882 12.171 1.00 40.31 219 ASP A N 1
ATOM 1809 C CA . ASP A 1 219 ? 22.777 -4.691 11.952 1.00 40.31 219 ASP A CA 1
ATOM 1810 C C . ASP A 1 219 ? 24.033 -3.784 11.872 1.00 40.31 219 ASP A C 1
ATOM 1812 O O . ASP A 1 219 ? 24.513 -3.422 10.800 1.00 40.31 219 ASP A O 1
ATOM 1816 N N . LYS A 1 220 ? 24.633 -3.426 13.021 1.00 41.56 220 LYS A N 1
ATOM 1817 C CA . LYS A 1 220 ? 26.057 -3.009 13.072 1.00 41.56 220 LYS A CA 1
ATOM 1818 C C . LYS A 1 220 ? 26.987 -4.235 13.118 1.00 41.56 220 LYS A C 1
ATOM 1820 O O . LYS A 1 220 ? 27.972 -4.263 13.855 1.00 41.56 220 LYS A O 1
ATOM 1825 N N . GLY A 1 221 ? 26.662 -5.273 12.352 1.00 36.56 221 GLY A N 1
ATOM 1826 C CA . GLY A 1 221 ? 27.602 -6.257 11.836 1.00 36.56 221 GLY A CA 1
ATOM 1827 C C . GLY A 1 221 ? 28.200 -7.263 12.814 1.00 36.56 221 GLY A C 1
ATOM 1828 O O . GLY A 1 221 ? 29.258 -7.797 12.482 1.00 36.56 221 GLY A O 1
ATOM 1829 N N . LYS A 1 222 ? 27.607 -7.570 13.982 1.00 35.00 222 LYS A N 1
ATOM 1830 C CA . LYS A 1 222 ? 28.166 -8.657 14.826 1.00 35.00 222 LYS A CA 1
ATOM 1831 C C . LYS A 1 222 ? 27.235 -9.663 15.493 1.00 35.00 222 LYS A C 1
ATOM 1833 O O . LYS A 1 222 ? 27.758 -10.712 15.856 1.00 35.00 222 LYS A O 1
ATOM 1838 N N . GLN A 1 223 ? 25.924 -9.477 15.619 1.00 35.25 223 GLN A N 1
ATOM 1839 C CA . GLN A 1 223 ? 25.056 -10.542 16.150 1.00 35.25 223 GLN A CA 1
ATOM 1840 C C . GLN A 1 223 ? 23.649 -10.430 15.568 1.00 35.25 223 GLN A C 1
ATOM 1842 O O . GLN A 1 223 ? 22.989 -9.421 15.762 1.00 35.25 223 GLN A O 1
ATOM 1847 N N . LYS A 1 224 ? 23.192 -11.491 14.887 1.00 36.84 224 LYS A N 1
ATOM 1848 C CA 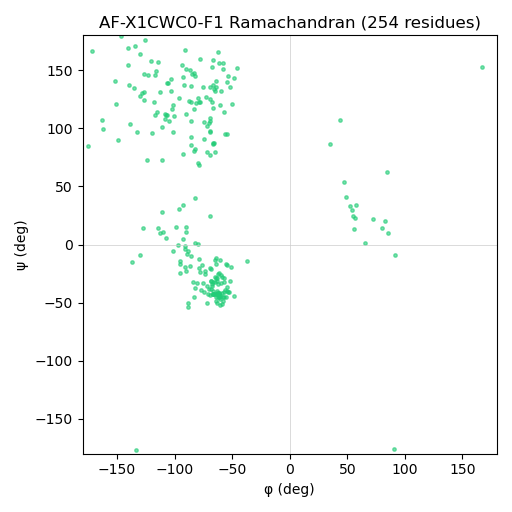. LYS A 1 224 ? 21.788 -11.669 14.499 1.00 36.84 224 LYS A CA 1
ATOM 1849 C C . LYS A 1 224 ? 20.967 -11.927 15.762 1.00 36.84 224 LYS A C 1
ATOM 1851 O O . LYS A 1 224 ? 20.911 -13.068 16.224 1.00 36.84 224 LYS A O 1
ATOM 1856 N N . LEU A 1 225 ? 20.330 -10.902 16.312 1.00 29.86 225 LEU A N 1
ATOM 1857 C CA . LEU A 1 225 ? 19.317 -11.056 17.347 1.00 29.86 225 LEU A CA 1
ATOM 1858 C C . LEU A 1 225 ? 17.982 -10.676 16.715 1.00 29.86 225 LEU A C 1
ATOM 1860 O O . LEU A 1 225 ? 17.655 -9.518 16.570 1.00 29.86 225 LEU A O 1
ATOM 1864 N N . PHE A 1 226 ? 17.160 -11.653 16.328 1.00 34.78 226 PHE A N 1
ATOM 1865 C CA . PHE A 1 226 ? 15.809 -11.373 15.821 1.00 34.78 226 PHE A CA 1
ATOM 1866 C C . PHE A 1 226 ? 15.010 -10.549 16.860 1.00 34.78 226 PHE A C 1
ATOM 1868 O O . PHE A 1 226 ? 14.448 -11.086 17.819 1.00 34.78 226 PHE A O 1
ATOM 1875 N N . MET A 1 227 ? 15.007 -9.222 16.709 1.00 36.88 227 MET A N 1
ATOM 1876 C CA . MET A 1 227 ? 14.581 -8.290 17.747 1.00 36.88 227 MET A CA 1
ATOM 1877 C C . MET A 1 227 ? 13.107 -7.941 17.610 1.00 36.88 227 MET A C 1
ATOM 1879 O O . MET A 1 227 ? 12.716 -6.831 17.265 1.00 36.88 227 MET A O 1
ATOM 1883 N N . LYS A 1 228 ? 12.271 -8.878 18.060 1.00 33.44 228 LYS A N 1
ATOM 1884 C CA . LYS A 1 228 ? 10.873 -8.613 18.433 1.00 33.44 228 LYS A CA 1
ATOM 1885 C C . LYS A 1 228 ? 10.739 -7.492 19.493 1.00 33.44 228 LYS A C 1
ATOM 1887 O O . LYS A 1 228 ? 9.650 -6.977 19.696 1.00 33.44 228 LYS A O 1
ATOM 1892 N N . LYS A 1 229 ? 11.823 -7.124 20.194 1.00 28.45 229 LYS A N 1
ATOM 1893 C CA . LYS A 1 229 ? 11.815 -6.120 21.275 1.00 28.45 229 LYS A CA 1
ATOM 1894 C C . LYS A 1 229 ? 12.080 -4.677 20.834 1.00 28.45 229 LYS A C 1
ATOM 1896 O O . LYS A 1 229 ? 11.652 -3.784 21.553 1.00 28.45 229 LYS A O 1
ATOM 1901 N N . ASN A 1 230 ? 12.728 -4.460 19.687 1.00 31.23 230 ASN A N 1
ATOM 1902 C CA . ASN A 1 230 ? 13.150 -3.125 19.236 1.00 31.23 230 ASN A CA 1
ATOM 1903 C C . ASN A 1 230 ? 12.670 -2.795 17.811 1.00 31.23 230 ASN A C 1
ATOM 1905 O O . ASN A 1 230 ? 13.143 -1.836 17.208 1.00 31.23 230 ASN A O 1
ATOM 1909 N N . ALA A 1 231 ? 11.717 -3.561 17.264 1.00 33.66 231 ALA A N 1
ATOM 1910 C CA . ALA A 1 231 ? 10.916 -3.083 16.144 1.00 33.66 231 ALA A CA 1
ATOM 1911 C C . ALA A 1 231 ? 10.054 -1.927 16.662 1.00 33.66 231 ALA A C 1
ATOM 1913 O O . ALA A 1 231 ? 8.945 -2.118 17.165 1.00 33.66 231 ALA A O 1
ATOM 1914 N N . THR A 1 232 ? 10.605 -0.720 16.621 1.00 34.25 232 THR A N 1
ATOM 1915 C CA . THR A 1 232 ? 9.853 0.480 16.943 1.00 34.25 232 THR A CA 1
ATOM 1916 C C . THR A 1 232 ? 8.930 0.747 15.768 1.00 34.25 232 THR A C 1
ATOM 1918 O O . THR A 1 232 ? 9.279 1.447 14.824 1.00 34.25 232 THR A O 1
ATOM 1921 N N . PHE A 1 233 ? 7.719 0.197 15.825 1.00 39.19 233 PHE A N 1
ATOM 1922 C CA . PHE A 1 233 ? 6.620 0.826 15.119 1.00 39.19 233 PHE A CA 1
ATOM 1923 C C . PHE A 1 233 ? 6.358 2.163 15.807 1.00 39.19 233 PHE A C 1
ATOM 1925 O O . PHE A 1 233 ? 5.578 2.262 16.760 1.00 39.19 233 PHE A O 1
ATOM 1932 N N . TRP A 1 234 ? 7.073 3.202 15.398 1.00 33.56 234 TRP A N 1
ATOM 1933 C CA . TRP A 1 234 ? 6.824 4.515 15.957 1.00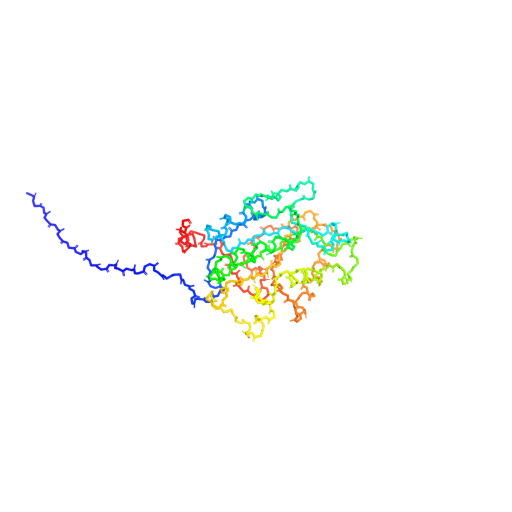 33.56 234 TRP A CA 1
ATOM 1934 C C . TRP A 1 234 ? 5.459 4.989 15.455 1.00 33.56 234 TRP A C 1
ATOM 1936 O O . TRP A 1 234 ? 5.287 5.288 14.279 1.00 33.56 234 TRP A O 1
ATOM 1946 N N . LYS A 1 235 ? 4.498 5.019 16.392 1.00 32.88 235 LYS A N 1
ATOM 1947 C CA . LYS A 1 235 ? 3.090 5.445 16.263 1.00 32.88 235 LYS A CA 1
ATOM 1948 C C . LYS A 1 235 ? 2.079 4.431 15.705 1.00 32.88 235 LYS A C 1
ATOM 1950 O O . LYS A 1 235 ? 0.982 4.821 15.336 1.00 32.88 235 LYS A O 1
ATOM 1955 N N . CYS A 1 236 ? 2.358 3.129 15.724 1.00 29.84 236 CYS A N 1
ATOM 1956 C CA . CYS A 1 236 ? 1.331 2.106 15.478 1.00 29.84 236 CYS A CA 1
ATOM 1957 C C . CYS A 1 236 ? 1.798 0.739 15.980 1.00 29.84 236 CYS A C 1
ATOM 1959 O O . CYS A 1 236 ? 2.539 0.067 15.285 1.00 29.84 236 CYS A O 1
ATOM 1961 N N . SER A 1 237 ? 1.387 0.266 17.154 1.00 27.23 237 SER A N 1
ATOM 1962 C CA . SER A 1 237 ? 1.743 -1.097 17.572 1.00 27.23 237 SER A CA 1
ATOM 1963 C C . SER A 1 237 ? 0.960 -2.147 16.764 1.00 27.23 237 SER A C 1
ATOM 1965 O O . SER A 1 237 ? -0.031 -2.683 17.250 1.00 27.23 237 SER A O 1
ATOM 1967 N N . LEU A 1 238 ? 1.381 -2.446 15.533 1.00 34.34 238 LEU A N 1
ATOM 1968 C CA . LEU A 1 238 ? 1.005 -3.679 14.842 1.00 34.34 238 LEU A CA 1
ATOM 1969 C C . LEU A 1 238 ? 1.989 -4.769 15.268 1.00 34.34 238 LEU A C 1
ATOM 1971 O O . LEU A 1 238 ? 3.071 -4.917 14.705 1.00 34.34 238 LEU A O 1
ATOM 1975 N N . GLU A 1 239 ? 1.647 -5.529 16.307 1.00 29.88 239 GLU A N 1
ATOM 1976 C CA . GLU A 1 239 ? 2.465 -6.674 16.706 1.00 29.88 239 GLU A CA 1
ATOM 1977 C C . GLU A 1 239 ? 2.291 -7.843 15.726 1.00 29.88 239 GLU A C 1
ATOM 1979 O O . GLU A 1 239 ? 1.330 -8.608 15.792 1.00 29.88 239 GLU A O 1
ATOM 1984 N N . PHE A 1 240 ? 3.294 -8.072 14.880 1.00 39.50 240 PHE A N 1
ATOM 1985 C CA . PHE A 1 240 ? 3.452 -9.345 14.177 1.00 39.50 240 PHE A CA 1
ATOM 1986 C C . PHE A 1 240 ? 4.232 -10.320 15.070 1.00 39.50 240 PHE A C 1
ATOM 1988 O O . PHE A 1 240 ? 5.457 -10.422 15.035 1.00 39.50 240 PHE A O 1
ATOM 1995 N N . SER A 1 241 ? 3.516 -11.021 15.952 1.00 32.88 241 SER A N 1
ATOM 1996 C CA . SER A 1 241 ? 4.104 -12.022 16.849 1.00 32.88 241 SER A CA 1
ATOM 1997 C C . SER A 1 241 ? 4.112 -13.418 16.217 1.00 32.88 241 SER A C 1
ATOM 1999 O O . SER A 1 241 ? 3.076 -14.071 16.121 1.00 32.88 241 SER A O 1
ATOM 2001 N N . THR A 1 242 ? 5.300 -13.942 15.905 1.00 34.69 242 THR A N 1
ATOM 2002 C CA . THR A 1 242 ? 5.515 -15.376 15.608 1.00 34.69 242 THR A CA 1
ATOM 2003 C C . THR A 1 242 ? 5.588 -16.242 16.869 1.00 34.69 242 THR A C 1
ATOM 2005 O O . THR A 1 242 ? 5.503 -17.463 16.798 1.00 34.69 242 THR A O 1
ATOM 2008 N N . LYS A 1 243 ? 5.717 -15.624 18.052 1.00 33.56 243 LYS A N 1
ATOM 2009 C CA . LYS A 1 243 ? 5.849 -16.328 19.342 1.00 33.56 243 LYS A CA 1
ATOM 2010 C C . LYS A 1 243 ? 4.608 -17.155 19.692 1.00 33.56 243 LYS A C 1
ATOM 2012 O O . LYS A 1 243 ? 4.727 -18.183 20.342 1.00 33.56 243 LYS A O 1
ATOM 2017 N N . ASN A 1 244 ? 3.455 -16.711 19.200 1.00 38.84 244 ASN A N 1
ATOM 2018 C CA . ASN A 1 244 ? 2.180 -17.399 19.334 1.00 38.84 244 ASN A CA 1
ATOM 2019 C C . ASN A 1 244 ? 1.722 -17.921 17.970 1.00 38.84 244 ASN A C 1
ATOM 2021 O O . ASN A 1 244 ? 0.528 -17.999 17.741 1.00 38.84 244 ASN A O 1
ATOM 2025 N N . TYR A 1 245 ? 2.633 -18.227 17.034 1.00 40.31 245 TYR A N 1
ATOM 2026 C CA . TYR A 1 245 ? 2.271 -18.644 15.673 1.00 40.31 245 TYR A CA 1
ATOM 2027 C C . TYR A 1 245 ? 1.203 -19.744 15.672 1.00 40.31 245 TYR A C 1
ATOM 2029 O O . TYR A 1 245 ? 0.213 -19.615 14.970 1.00 40.31 245 TYR A O 1
ATOM 2037 N N . GLU A 1 246 ? 1.325 -20.762 16.526 1.00 41.88 246 GLU A N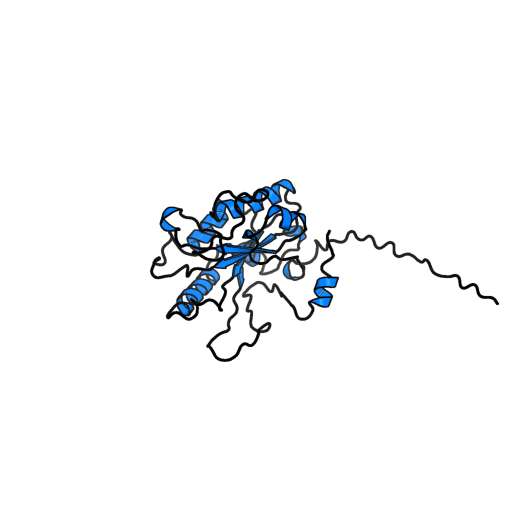 1
ATOM 2038 C CA . GLU A 1 246 ? 0.326 -21.835 16.613 1.00 41.88 246 GLU A CA 1
ATOM 2039 C C . GLU A 1 246 ? -1.038 -21.380 17.162 1.00 41.88 246 GLU A C 1
ATOM 2041 O O . GLU A 1 246 ? -2.068 -21.890 16.728 1.00 41.88 246 GLU A O 1
ATOM 2046 N N . GLU A 1 247 ? -1.084 -20.420 18.088 1.00 40.44 247 GLU A N 1
ATOM 2047 C CA . GLU A 1 247 ? -2.339 -19.833 18.587 1.00 40.44 247 GLU A CA 1
ATOM 2048 C C . GLU A 1 247 ? -2.926 -18.837 17.579 1.00 40.44 247 GLU A C 1
ATOM 2050 O O . GLU A 1 247 ? -4.127 -18.839 17.333 1.00 40.44 247 GLU A O 1
ATOM 2055 N N . ASN A 1 248 ? -2.079 -18.046 16.924 1.00 37.78 248 ASN A N 1
ATOM 2056 C CA . ASN A 1 248 ? -2.436 -17.082 15.890 1.00 37.78 248 ASN A CA 1
ATOM 2057 C C . ASN A 1 248 ? -2.943 -17.786 14.627 1.00 37.78 248 ASN A C 1
ATOM 2059 O O . ASN A 1 248 ? -3.886 -17.302 14.023 1.00 37.78 248 ASN A O 1
ATOM 2063 N N . VAL A 1 249 ? -2.397 -18.951 14.267 1.00 40.75 249 VAL A N 1
ATOM 2064 C CA . VAL A 1 249 ? -2.910 -19.828 13.200 1.00 40.75 249 VAL A CA 1
ATOM 2065 C C . VAL A 1 249 ? -4.254 -20.453 13.586 1.00 40.75 249 VAL A C 1
ATOM 2067 O O . VAL A 1 249 ? -5.086 -20.675 12.717 1.00 40.75 249 VAL A O 1
ATOM 2070 N N . LYS A 1 250 ? -4.506 -20.717 14.876 1.00 37.88 250 LYS A N 1
ATOM 2071 C CA . LYS A 1 250 ? -5.821 -21.181 15.362 1.00 37.88 250 LYS A CA 1
ATOM 2072 C C . LYS A 1 250 ? -6.860 -20.050 15.415 1.00 37.88 250 LYS A C 1
ATOM 2074 O O . LYS A 1 250 ? -8.040 -20.307 15.197 1.00 37.88 250 LYS A O 1
ATOM 2079 N N . LEU A 1 251 ? -6.433 -18.816 15.704 1.00 36.38 251 LEU A N 1
ATOM 2080 C CA . LEU A 1 251 ? -7.270 -17.606 15.743 1.00 36.38 251 LEU A CA 1
ATOM 2081 C C . LEU A 1 251 ? -7.534 -17.026 14.346 1.00 36.38 251 LEU A C 1
ATOM 2083 O O . LEU A 1 251 ? -8.616 -16.498 14.085 1.00 36.38 251 LEU A O 1
ATOM 2087 N N . GLN A 1 252 ? -6.573 -17.152 13.431 1.00 34.78 252 GLN A N 1
ATOM 2088 C CA . GLN A 1 252 ? -6.783 -16.964 12.005 1.00 34.78 252 GLN A CA 1
ATOM 2089 C C . GLN A 1 252 ? -7.639 -18.127 11.524 1.00 34.78 252 GLN A C 1
ATOM 2091 O O . GLN A 1 252 ? -7.150 -19.222 11.266 1.00 34.78 252 GLN A O 1
ATOM 2096 N N . ARG A 1 253 ? -8.953 -17.900 11.430 1.00 29.52 253 ARG A N 1
ATOM 2097 C CA . ARG A 1 253 ? -9.850 -18.898 10.851 1.00 29.52 253 ARG A CA 1
ATOM 2098 C C . ARG A 1 253 ? -9.263 -19.396 9.521 1.00 29.52 253 ARG A C 1
ATOM 2100 O O . ARG A 1 253 ? -8.766 -18.579 8.735 1.00 29.52 253 ARG A O 1
ATOM 2107 N N . PRO A 1 254 ? -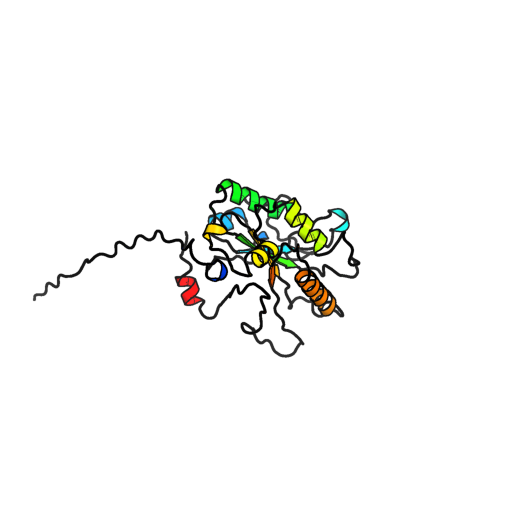9.416 -20.692 9.204 1.00 27.25 254 PRO A N 1
ATOM 2108 C CA . PRO A 1 254 ? -9.394 -21.143 7.826 1.00 27.25 254 PRO A CA 1
ATOM 2109 C C . PRO A 1 254 ? -10.617 -20.525 7.136 1.00 27.25 254 PRO A C 1
ATOM 2111 O O . PRO A 1 254 ? -11.673 -21.136 7.006 1.00 27.25 254 PRO A O 1
ATOM 2114 N N . THR A 1 255 ? -10.519 -19.254 6.757 1.00 27.70 255 THR A N 1
ATOM 2115 C CA . THR A 1 255 ? -11.387 -18.699 5.729 1.00 27.70 255 THR A CA 1
ATOM 2116 C C . THR A 1 255 ? -10.990 -19.405 4.441 1.00 27.70 255 THR A C 1
ATOM 2118 O O . THR A 1 255 ? -9.809 -19.380 4.079 1.00 27.70 255 THR A O 1
ATOM 2121 N N . ARG A 1 256 ? -11.953 -20.149 3.883 1.00 26.36 256 ARG A N 1
ATOM 2122 C CA . ARG A 1 256 ? -11.834 -20.915 2.637 1.00 26.36 256 ARG A CA 1
ATOM 2123 C C . ARG A 1 256 ? -11.174 -20.103 1.529 1.00 26.36 256 ARG A C 1
ATOM 2125 O O . ARG A 1 256 ? -11.453 -18.886 1.464 1.00 26.36 256 ARG A O 1
#

Radius of gyration: 21.12 Å; Cα contacts (8 Å, |Δi|>4): 383; chains: 1; bounding box: 56×74×48 Å

InterPro domains:
  IPR017946 PLC-like phosphodiesterase, TIM beta/alpha-barrel domain superfamily [G3DSA:3.20.20.190] (23-251)
  IPR017946 PLC-like phosphodiesterase, TIM beta/alpha-barrel domain superfamily [SSF51695] (16-224)
  IPR051057 Phosphoinositide phospholipase C domain-containing protein [PTHR13593] (19-199)

Foldseek 3Di:
DDDDDDDDPDDDPPPPPDPPQQDFPLPDDFAADDLQQLADPLVCVVQGHQEYEWEWDCPCCVPPVFIFTADDPVDRNGPAPHPPQHNGRGVLSNLLVLLVSCVVVVLQHFEHEYEYEYPDLQDDPVDDPDCSTALNSVQCSCCVRQPPVQEDFVLVCVVVVLGGGGSNVQRNHYAYEYEYDCPDPQVPDPPSVVSVVVRVVVLVVDNPRGHQYWYDPDDPPDDPDVCLPPRPSPSRNNRPDPVCVVVSVVVPDSRD

Mean predicted aligned error: 12.61 Å

Organism: NCBI:txid412755

Sequence (256 aa):
YIEKLTTYESEISENFTDLRWDIPYHQAFFKTSHNSFNKSIRKQLNHGVRGLEYDIHDNRIQEVKDFEVYHLPRHVDAAINVDGNPGDLLLSNWLTLLKDWSDEQNNENAPITLFIELKDCIVDANNEPSELYGIKRLNNVILDTLSPNYIYSHSDFRKNDNQWPTVRELKGRVIIVLTSYWGGYWASSEGGFDSRLQYLNNCLKGEDDVCFVSWIEEDKGKQKLFMKKNATFWKCSLEFSTKNYEENVKLQRPTR

pLDDT: mean 70.43, std 24.57, range [26.36, 98.56]